Protein AF-0000000086186727 (afdb_homodimer)

Solvent-accessible surface area (backbone atoms only — not comparable to full-atom values): 11242 Å² total; per-residue (Å²): 135,87,42,56,37,42,44,45,9,46,49,52,43,50,52,38,53,74,70,70,49,51,66,61,60,42,16,58,64,39,72,44,50,52,66,58,51,50,34,31,37,67,31,75,38,82,73,50,42,67,53,48,48,34,47,26,56,47,69,70,44,58,62,27,57,52,34,40,53,31,17,51,53,43,42,53,53,50,60,70,67,45,77,70,75,66,76,66,72,72,76,73,72,71,79,78,75,78,82,126,135,87,43,55,38,43,46,44,8,47,49,53,43,50,52,38,52,75,71,70,49,51,65,61,61,43,16,59,64,40,74,45,50,54,65,57,51,50,33,33,35,66,30,76,38,82,72,51,42,67,52,48,48,34,48,26,55,46,68,69,44,58,63,26,57,54,35,39,53,32,16,51,53,44,42,53,52,50,59,70,68,46,78,71,77,66,75,67,72,70,76,74,74,71,77,78,74,77,81,126

Radius of gyration: 24.07 Å; Cα contacts (8 Å, |Δi|>4): 214; chains: 2; bounding box: 31×95×77 Å

Nearest PDB structures (foldseek):
  5woq-assembly2_C  TM=9.999E-01  e=3.913E-08  Mycolicibacterium smegmatis MC2 155
  3f52-assembly1_A  TM=9.658E-01  e=1.918E-06  Corynebacterium glutamicum
  4i6u-assembly1_A  TM=9.347E-01  e=9.400E-05  Enterobacter sp. RFL1396
  3g5g-assembly5_J  TM=9.223E-01  e=1.046E-04  Enterobacter sp. RFL1396
  3fya-assembly1_A  TM=9.163E-01  e=9.400E-05  Enterobacter sp. RFL1396

pLDDT: mean 90.95, std 15.13, range [42.59, 98.94]

Secondary structure (DSSP, 8-state):
---HHHHHHHHHHHHHHHTT--HHHHHHHHT--HHHHHHHHTT-SPPPHHHHHHHHHHHT--HHHHHHHHHHHHHHHHHHHS------------------/---HHHHHHHHHHHHHHHTT--HHHHHHHHT--HHHHHHHHTT-SPPPHHHHHHHHHHHT--HHHHHHHHHHHHHHHHHHHS-----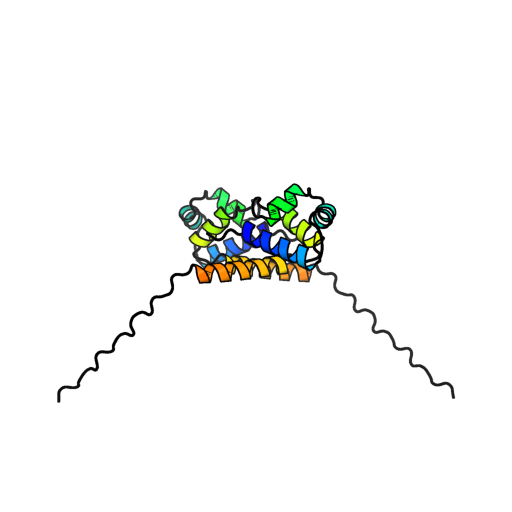-------------

Structure (mmCIF, N/CA/C/O backbone):
data_AF-0000000086186727-model_v1
#
loop_
_entity.id
_entity.type
_entity.pdbx_description
1 polymer 'Helix-turn-helix transcriptional regulator'
#
loop_
_atom_site.group_PDB
_atom_site.id
_atom_site.type_symbol
_atom_site.label_atom_id
_atom_site.label_alt_id
_atom_site.label_comp_id
_atom_site.label_asym_id
_atom_site.label_entity_id
_atom_site.label_seq_id
_atom_site.pdbx_PDB_ins_code
_atom_site.Cartn_x
_atom_site.Cartn_y
_atom_site.Cartn_z
_atom_site.occupancy
_atom_site.B_iso_or_equiv
_atom_site.auth_seq_id
_atom_site.auth_comp_id
_atom_site.auth_asym_id
_atom_site.auth_atom_id
_atom_site.pdbx_PDB_model_num
ATOM 1 N N . MET A 1 1 ? -12.5 -10.031 -5.52 1 85.44 1 MET A N 1
ATOM 2 C CA . MET A 1 1 ? -11.07 -9.727 -5.5 1 85.44 1 MET A CA 1
ATOM 3 C C . MET A 1 1 ? -10.781 -8.516 -4.629 1 85.44 1 MET A C 1
ATOM 5 O O . MET A 1 1 ? -11.547 -7.547 -4.633 1 85.44 1 MET A O 1
ATOM 9 N N . ILE A 1 2 ? -9.828 -8.617 -3.748 1 92.56 2 ILE A N 1
ATOM 10 C CA . ILE A 1 2 ? -9.461 -7.535 -2.84 1 92.56 2 ILE A CA 1
ATOM 11 C C . ILE A 1 2 ? -8.469 -6.602 -3.523 1 92.56 2 ILE A C 1
ATOM 13 O O . ILE A 1 2 ? -7.391 -7.031 -3.945 1 92.56 2 ILE A O 1
ATOM 17 N N . LEU A 1 3 ? -8.883 -5.363 -3.707 1 97.56 3 LEU A N 1
ATOM 18 C CA . LEU A 1 3 ? -8.016 -4.391 -4.355 1 97.56 3 LEU A CA 1
ATOM 19 C C . LEU A 1 3 ? -7.418 -3.428 -3.334 1 97.56 3 LEU A C 1
ATOM 21 O O . LEU A 1 3 ? -8.141 -2.869 -2.506 1 97.56 3 LEU A O 1
ATOM 25 N N . PHE A 1 4 ? -6.172 -3.184 -3.439 1 98.81 4 PHE A N 1
ATOM 26 C CA . PHE A 1 4 ? -5.469 -2.322 -2.496 1 98.81 4 PHE A CA 1
ATOM 27 C C . PHE A 1 4 ? -6.105 -0.939 -2.447 1 98.81 4 PHE A C 1
ATOM 29 O O . PHE A 1 4 ? -6.344 -0.398 -1.364 1 98.81 4 PHE A O 1
ATOM 36 N N . ARG A 1 5 ? -6.441 -0.356 -3.625 1 98.81 5 ARG A N 1
ATOM 37 C CA . ARG A 1 5 ? -6.926 1.021 -3.654 1 98.81 5 ARG A CA 1
ATOM 38 C C . ARG A 1 5 ? -8.25 1.153 -2.912 1 98.81 5 ARG A C 1
ATOM 40 O O . ARG A 1 5 ? -8.516 2.184 -2.289 1 98.81 5 ARG A O 1
ATOM 47 N N . GLN A 1 6 ? -9.047 0.131 -2.922 1 98.81 6 GLN A N 1
ATOM 48 C CA . GLN A 1 6 ? -10.336 0.179 -2.234 1 98.81 6 GLN A CA 1
ATOM 49 C C . GLN A 1 6 ? -10.148 0.154 -0.72 1 98.81 6 GLN A C 1
ATOM 51 O O . GLN A 1 6 ? -10.758 0.952 -0.002 1 98.81 6 GLN A O 1
ATOM 56 N N . GLU A 1 7 ? -9.289 -0.727 -0.248 1 98.88 7 GLU A N 1
ATOM 57 C CA . GLU A 1 7 ? -9.016 -0.811 1.185 1 98.88 7 GLU A CA 1
ATOM 58 C C . GLU A 1 7 ? -8.297 0.438 1.683 1 98.88 7 GLU A C 1
ATOM 60 O O . GLU A 1 7 ? -8.586 0.934 2.773 1 98.88 7 GLU A O 1
ATOM 65 N N . LEU A 1 8 ? -7.367 0.896 0.894 1 98.94 8 LEU A N 1
ATOM 66 C CA . LEU A 1 8 ? -6.68 2.137 1.229 1 98.94 8 LEU A CA 1
ATOM 67 C C . LEU A 1 8 ? -7.664 3.293 1.347 1 98.94 8 LEU A C 1
ATOM 69 O O . LEU A 1 8 ? -7.617 4.059 2.311 1 98.94 8 LEU A O 1
ATOM 73 N N . GLY A 1 9 ? -8.508 3.439 0.324 1 98.94 9 GLY A N 1
ATOM 74 C CA . GLY A 1 9 ? -9.508 4.492 0.354 1 98.94 9 GLY A CA 1
ATOM 75 C C . GLY A 1 9 ? -10.391 4.449 1.59 1 98.94 9 GLY A C 1
ATOM 76 O O . GLY A 1 9 ? -10.656 5.48 2.207 1 98.94 9 GLY A O 1
ATOM 77 N N . ASP A 1 10 ? -10.789 3.275 1.982 1 98.88 10 ASP A N 1
ATOM 78 C CA . ASP A 1 10 ? -11.633 3.092 3.162 1 98.88 10 ASP A CA 1
ATOM 79 C C . ASP A 1 10 ? -10.906 3.543 4.43 1 98.88 10 ASP A C 1
ATOM 81 O O . ASP A 1 10 ? -11.5 4.184 5.297 1 98.88 10 ASP A O 1
ATOM 85 N N . VAL A 1 11 ? -9.656 3.209 4.488 1 98.94 11 VAL A N 1
ATOM 86 C CA . VAL A 1 11 ? -8.867 3.568 5.664 1 98.94 11 VAL A CA 1
ATOM 87 C C . VAL A 1 11 ? -8.711 5.086 5.734 1 98.94 11 VAL A C 1
ATOM 89 O O . VAL A 1 11 ? -8.867 5.684 6.801 1 98.94 11 VAL A O 1
ATOM 92 N N . LEU A 1 12 ? -8.383 5.695 4.605 1 98.94 12 LEU A N 1
ATOM 93 C CA . LEU A 1 12 ? -8.211 7.145 4.582 1 98.94 12 LEU A CA 1
ATOM 94 C C . LEU A 1 12 ? -9.508 7.855 4.945 1 98.94 12 LEU A C 1
ATOM 96 O O . LEU A 1 12 ? -9.5 8.812 5.719 1 98.94 12 LEU A O 1
ATOM 100 N N . ARG A 1 13 ? -10.562 7.352 4.426 1 98.88 13 ARG A N 1
ATOM 101 C CA . ARG A 1 13 ? -11.859 7.926 4.75 1 98.88 13 ARG A CA 1
ATOM 102 C C . ARG A 1 13 ? -12.172 7.781 6.238 1 98.88 13 ARG A C 1
ATOM 104 O O . ARG A 1 13 ? -12.617 8.734 6.879 1 98.88 13 ARG A O 1
ATOM 111 N N . ALA A 1 14 ? -11.977 6.621 6.742 1 98.94 14 ALA A N 1
ATOM 112 C CA . ALA A 1 14 ? -12.234 6.375 8.156 1 98.94 14 ALA A CA 1
ATOM 113 C C . ALA A 1 14 ? -11.414 7.312 9.039 1 98.94 14 ALA A C 1
ATOM 115 O O . ALA A 1 14 ? -11.922 7.832 10.039 1 98.94 14 ALA A O 1
ATOM 116 N N . GLU A 1 15 ? -10.172 7.492 8.688 1 98.81 15 GLU A N 1
ATOM 117 C CA . GLU A 1 15 ? -9.312 8.398 9.438 1 98.81 15 GLU A CA 1
ATOM 118 C C . GLU A 1 15 ? -9.828 9.836 9.375 1 98.81 15 GLU A C 1
ATOM 120 O O . GLU A 1 15 ? -9.891 10.523 10.391 1 98.81 15 GLU A O 1
ATOM 125 N N . ARG A 1 16 ? -10.141 10.203 8.156 1 98.94 16 ARG A N 1
ATOM 126 C CA . ARG A 1 16 ? -10.672 11.547 7.969 1 98.94 16 ARG A CA 1
ATOM 127 C C . ARG A 1 16 ? -11.93 11.758 8.812 1 98.94 16 ARG A C 1
ATOM 129 O O . ARG A 1 16 ? -12.055 12.773 9.5 1 98.94 16 ARG A O 1
ATOM 136 N N . VAL A 1 17 ? -12.828 10.844 8.812 1 98.88 17 VAL A N 1
ATOM 137 C CA . VAL A 1 17 ? -14.102 10.922 9.516 1 98.88 17 VAL A CA 1
ATOM 138 C C . VAL A 1 17 ? -13.867 10.891 11.023 1 98.88 17 VAL A C 1
ATOM 140 O O . VAL A 1 17 ? -14.484 11.648 11.773 1 98.88 17 VAL A O 1
ATOM 143 N N . GLN A 1 18 ? -12.992 10.078 11.469 1 98.69 18 GLN A N 1
ATOM 144 C CA . GLN A 1 18 ? -12.672 9.977 12.891 1 98.69 18 GLN A CA 1
ATOM 145 C C . GLN A 1 18 ? -12.141 11.305 13.422 1 98.69 18 GLN A C 1
ATOM 147 O O . GLN A 1 18 ? -12.406 11.672 14.57 1 98.69 18 GLN A O 1
ATOM 152 N N . GLN A 1 19 ? -11.445 11.992 12.578 1 98.44 19 GLN A N 1
ATOM 153 C CA . GLN A 1 19 ? -10.875 13.281 12.961 1 98.44 19 GLN A CA 1
ATOM 154 C C . GLN A 1 19 ? -11.922 14.383 12.875 1 98.44 19 GLN A C 1
ATOM 156 O O . GLN A 1 19 ? -11.648 15.531 13.227 1 98.44 19 GLN A O 1
ATOM 161 N N . GLY A 1 20 ? -13.055 14.078 12.297 1 98.75 20 GLY A N 1
ATOM 162 C CA . GLY A 1 20 ? -14.109 15.062 12.125 1 98.75 20 GLY A CA 1
ATOM 163 C C . GLY A 1 20 ? -13.82 16.047 11.008 1 98.75 20 GLY A C 1
ATOM 164 O O . GLY A 1 20 ? -14.328 17.172 11.023 1 98.75 20 GLY A O 1
ATOM 165 N N . ARG A 1 21 ? -13.086 15.688 10.039 1 98.69 21 ARG A N 1
ATOM 166 C CA . ARG A 1 21 ? -12.703 16.594 8.961 1 98.69 21 ARG A CA 1
ATOM 167 C C . ARG A 1 21 ? -13.531 16.328 7.707 1 98.69 21 ARG A C 1
ATOM 169 O O . ARG A 1 21 ? -13.906 15.18 7.434 1 98.69 21 ARG A O 1
ATOM 176 N N . THR A 1 22 ? -13.703 17.344 7 1 98.69 22 THR A N 1
ATOM 177 C CA . THR A 1 22 ? -14.406 17.219 5.727 1 98.69 22 THR A CA 1
ATOM 178 C C . THR A 1 22 ? -13.43 16.922 4.594 1 98.69 22 THR A C 1
ATOM 180 O O . THR A 1 22 ? -12.219 17.094 4.746 1 98.69 22 THR A O 1
ATOM 183 N N . LEU A 1 23 ? -14.008 16.438 3.443 1 98.81 23 LEU A N 1
ATOM 184 C CA . LEU A 1 23 ? -13.203 16.266 2.238 1 98.81 23 LEU A CA 1
ATOM 185 C C . LEU A 1 23 ? -12.5 17.562 1.859 1 98.81 23 LEU A C 1
ATOM 187 O O . LEU A 1 23 ? -11.328 17.562 1.483 1 98.81 23 LEU A O 1
ATOM 191 N N . ARG A 1 24 ? -13.172 18.672 2.051 1 98.62 24 ARG A N 1
ATOM 192 C CA . ARG A 1 24 ? -12.664 19.984 1.675 1 98.62 24 ARG A CA 1
ATOM 193 C C . ARG A 1 24 ? -11.438 20.359 2.508 1 98.62 24 ARG A C 1
ATOM 195 O O . ARG A 1 24 ? -10.445 20.844 1.974 1 98.62 24 ARG A O 1
ATOM 202 N N . GLU A 1 25 ? -11.508 20.156 3.793 1 98.69 25 GLU A N 1
ATOM 203 C CA . GLU A 1 25 ? -10.406 20.484 4.691 1 98.69 25 GLU A CA 1
ATOM 204 C C . GLU A 1 25 ? -9.156 19.672 4.363 1 98.69 25 GLU A C 1
ATOM 206 O O . GLU A 1 25 ? -8.062 20.219 4.25 1 98.69 25 GLU A O 1
ATOM 211 N N . VAL A 1 26 ? -9.297 18.406 4.168 1 98.81 26 VAL A N 1
ATOM 212 C CA . VAL A 1 26 ? -8.156 17.531 3.918 1 98.81 26 VAL A CA 1
ATOM 213 C C . VAL A 1 26 ? -7.594 17.797 2.525 1 98.81 26 VAL A C 1
ATOM 215 O O . VAL A 1 26 ? -6.375 17.844 2.34 1 98.81 26 VAL A O 1
ATOM 218 N N . ALA A 1 27 ? -8.492 17.953 1.571 1 98.81 27 ALA A N 1
ATOM 219 C CA . ALA A 1 27 ? -8.062 18.219 0.203 1 98.81 27 ALA A CA 1
ATOM 220 C C . ALA A 1 27 ? -7.246 19.5 0.13 1 98.81 27 ALA A C 1
ATOM 222 O O . ALA A 1 27 ? -6.211 19.562 -0.542 1 98.81 27 ALA A O 1
ATOM 223 N N . ALA A 1 28 ? -7.684 20.531 0.829 1 98.62 28 ALA A N 1
ATOM 224 C CA . ALA A 1 28 ? -6.973 21.812 0.856 1 98.62 28 ALA A CA 1
ATOM 225 C C . ALA A 1 28 ? -5.578 21.641 1.456 1 98.62 28 ALA A C 1
ATOM 227 O O . ALA A 1 28 ? -4.598 22.156 0.905 1 98.62 28 ALA A O 1
ATOM 228 N N . GLU A 1 29 ? -5.496 20.922 2.488 1 98.31 29 GLU A N 1
ATOM 229 C CA . GLU A 1 29 ? -4.219 20.719 3.164 1 98.31 29 GLU A CA 1
ATOM 230 C C . GLU A 1 29 ? -3.273 19.875 2.314 1 98.31 29 GLU A C 1
ATOM 232 O O . GLU A 1 29 ? -2.061 20.109 2.32 1 98.31 29 GLU A O 1
ATOM 237 N N . ALA A 1 30 ? -3.83 18.969 1.61 1 98.38 30 ALA A N 1
ATOM 238 C CA . ALA A 1 30 ? -3.035 18.062 0.779 1 98.38 30 ALA A CA 1
ATOM 239 C C . ALA A 1 30 ? -2.758 18.688 -0.588 1 98.38 30 ALA A C 1
ATOM 241 O O . ALA A 1 30 ? -2.053 18.094 -1.412 1 98.38 30 ALA A O 1
ATOM 242 N N . LYS A 1 31 ? -3.373 19.797 -0.899 1 98.25 31 LYS A N 1
ATOM 243 C CA . LYS A 1 31 ? -3.24 20.484 -2.18 1 98.25 31 LYS A CA 1
ATOM 244 C C . LYS A 1 31 ? -3.764 19.625 -3.324 1 98.25 31 LYS A C 1
ATOM 246 O O . LYS A 1 31 ? -3.096 19.469 -4.348 1 98.25 31 LYS A O 1
ATOM 251 N N . LEU A 1 32 ? -4.941 19.078 -3.049 1 98.19 32 LEU A N 1
ATOM 252 C CA . LEU A 1 32 ? -5.668 18.281 -4.027 1 98.19 32 LEU A CA 1
ATOM 253 C C . LEU A 1 32 ? -7.055 18.859 -4.281 1 98.19 32 LEU A C 1
ATOM 255 O O . LEU A 1 32 ? -7.566 19.641 -3.471 1 98.19 32 LEU A O 1
ATOM 259 N N . SER A 1 33 ? -7.543 18.453 -5.402 1 98.31 33 SER A N 1
ATOM 260 C CA . SER A 1 33 ? -8.953 18.781 -5.602 1 98.31 33 SER A CA 1
ATOM 261 C C . SER A 1 33 ? -9.852 17.891 -4.758 1 98.31 33 SER A C 1
ATOM 263 O O . SER A 1 33 ? -9.484 16.766 -4.426 1 98.31 33 SER A O 1
ATOM 265 N N . LEU A 1 34 ? -11.055 18.438 -4.473 1 98.38 34 LEU A N 1
ATOM 266 C CA . LEU A 1 34 ? -12.062 17.656 -3.76 1 98.38 34 LEU A CA 1
ATOM 267 C C . LEU A 1 34 ? -12.375 16.359 -4.508 1 98.38 34 LEU A C 1
ATOM 269 O O . LEU A 1 34 ? -12.469 15.289 -3.9 1 98.38 34 LEU A O 1
ATOM 273 N N . GLY A 1 35 ? -12.547 16.531 -5.746 1 98.56 35 GLY A N 1
ATOM 274 C CA . GLY A 1 35 ? -12.867 15.383 -6.574 1 98.56 35 GLY A CA 1
ATOM 275 C C . GLY A 1 35 ? -11.805 14.297 -6.543 1 98.56 35 GLY A C 1
ATOM 276 O O . GLY A 1 35 ? -12.125 13.109 -6.473 1 98.56 35 GLY A O 1
ATOM 277 N N . TYR A 1 36 ? -10.586 14.711 -6.668 1 98.31 36 TYR A N 1
ATOM 278 C CA . TYR A 1 36 ? -9.5 13.742 -6.672 1 98.31 36 TYR A CA 1
ATOM 279 C C . TYR A 1 36 ? -9.438 12.984 -5.348 1 98.31 36 TYR A C 1
ATOM 281 O O . TYR A 1 36 ? -9.312 11.758 -5.332 1 98.31 36 TYR A O 1
ATOM 289 N N . LEU A 1 37 ? -9.484 13.68 -4.195 1 98.81 37 LEU A N 1
ATOM 290 C CA . LEU A 1 37 ? -9.477 13.023 -2.895 1 98.81 37 LEU A CA 1
ATOM 291 C C . LEU A 1 37 ? -10.68 12.094 -2.756 1 98.81 37 LEU A C 1
ATOM 293 O O . LEU A 1 37 ? -10.555 10.992 -2.215 1 98.81 37 LEU A O 1
ATOM 297 N N . SER A 1 38 ? -11.789 12.531 -3.213 1 98.88 38 SER A N 1
ATOM 298 C CA . SER A 1 38 ? -13 11.711 -3.18 1 98.88 38 SER A CA 1
ATOM 299 C C . SER A 1 38 ? -12.805 10.406 -3.951 1 98.88 38 SER A C 1
ATOM 301 O O . SER A 1 38 ? -13.211 9.344 -3.484 1 98.88 38 SER A O 1
ATOM 303 N N . GLU A 1 39 ? -12.258 10.516 -5.16 1 98.88 39 GLU A N 1
ATOM 304 C CA . GLU A 1 39 ? -12 9.336 -5.973 1 98.88 39 GLU A CA 1
ATOM 305 C C . GLU A 1 39 ? -11.008 8.398 -5.289 1 98.88 39 GLU A C 1
ATOM 307 O O . GLU A 1 39 ? -11.125 7.176 -5.391 1 98.88 39 GLU A O 1
ATOM 312 N N . ILE A 1 40 ? -10.07 8.922 -4.594 1 98.88 40 ILE A N 1
ATOM 313 C CA . ILE A 1 40 ? -9.109 8.125 -3.84 1 98.88 40 ILE A CA 1
ATOM 314 C C . ILE A 1 40 ? -9.82 7.398 -2.701 1 98.88 40 ILE A C 1
ATOM 316 O O . ILE A 1 40 ? -9.656 6.188 -2.529 1 98.88 40 ILE A O 1
ATOM 320 N N . GLU A 1 41 ? -10.703 8.086 -1.973 1 98.88 41 GLU A N 1
ATOM 321 C CA . GLU A 1 41 ? -11.375 7.496 -0.821 1 98.88 41 GLU A CA 1
ATOM 322 C C . GLU A 1 41 ? -12.359 6.41 -1.253 1 98.88 41 GLU A C 1
ATOM 324 O O . GLU A 1 41 ? -12.633 5.477 -0.493 1 98.88 41 GLU A O 1
ATOM 329 N N . ARG A 1 42 ? -12.805 6.531 -2.441 1 98.56 42 ARG A N 1
ATOM 330 C CA . ARG A 1 42 ? -13.766 5.551 -2.953 1 98.56 42 ARG A CA 1
ATOM 331 C C . ARG A 1 42 ? -13.047 4.414 -3.674 1 98.56 42 ARG A C 1
ATOM 333 O O . ARG A 1 42 ? -13.688 3.479 -4.156 1 98.56 42 ARG A O 1
ATOM 340 N N . GLY A 1 43 ? -11.797 4.496 -3.828 1 98.75 43 GLY A N 1
ATOM 341 C CA . GLY A 1 43 ? -11.039 3.453 -4.492 1 98.75 43 GLY A CA 1
ATOM 342 C C . GLY A 1 43 ? -11.188 3.469 -6 1 98.75 43 GLY A C 1
ATOM 343 O O . GLY A 1 43 ? -11.008 2.441 -6.66 1 98.75 43 GLY A O 1
ATOM 344 N N . GLU A 1 44 ? -11.508 4.559 -6.555 1 98.5 44 GLU A N 1
ATOM 345 C CA . 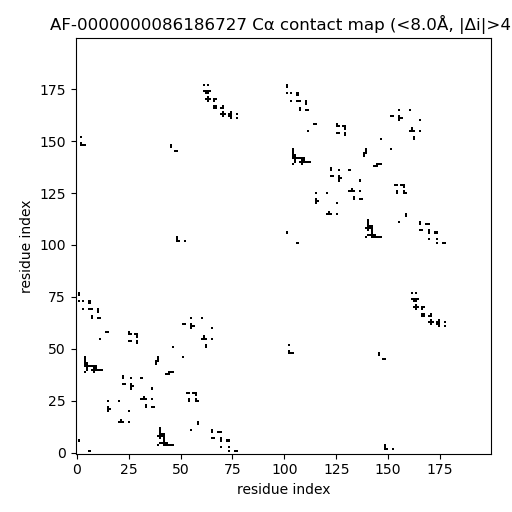GLU A 1 44 ? -11.758 4.688 -7.988 1 98.5 44 GLU A CA 1
ATOM 346 C C . GLU A 1 44 ? -10.492 5.121 -8.727 1 98.5 44 GLU A C 1
ATOM 348 O O . GLU A 1 44 ? -10.414 4.996 -9.953 1 98.5 44 GLU A O 1
ATOM 353 N N . LYS A 1 45 ? -9.492 5.641 -8.031 1 98.19 45 LYS A N 1
ATOM 354 C CA . LYS A 1 45 ? -8.203 6.035 -8.586 1 98.19 45 LYS A CA 1
ATOM 355 C C . LYS A 1 45 ? -7.051 5.457 -7.773 1 98.19 45 LYS A C 1
ATOM 357 O O . LYS A 1 45 ? -7.18 5.262 -6.562 1 98.19 45 LYS A O 1
ATOM 362 N N . GLU A 1 46 ? -6.023 5.195 -8.531 1 98.69 46 GLU A N 1
ATOM 363 C CA . GLU A 1 46 ? -4.785 4.832 -7.848 1 98.69 46 GLU A CA 1
ATOM 364 C C . GLU A 1 46 ? -4.082 6.066 -7.289 1 98.69 46 GLU A C 1
ATOM 366 O O . GLU A 1 46 ? -4.023 7.105 -7.949 1 98.69 46 GLU A O 1
ATOM 371 N N . ALA A 1 47 ? -3.623 5.918 -6.07 1 98.38 47 ALA A N 1
ATOM 372 C CA . ALA A 1 47 ? -2.816 6.992 -5.496 1 98.38 47 ALA A CA 1
ATOM 373 C C . ALA A 1 47 ? -1.338 6.801 -5.82 1 98.38 47 ALA A C 1
ATOM 375 O O . ALA A 1 47 ? -0.792 5.711 -5.645 1 98.38 47 ALA A O 1
ATOM 376 N N . SER A 1 48 ? -0.729 7.875 -6.352 1 98.25 48 SER A N 1
ATOM 377 C CA . SER A 1 48 ? 0.728 7.82 -6.422 1 98.25 48 SER A CA 1
ATOM 378 C C . SER A 1 48 ? 1.349 7.801 -5.031 1 98.25 48 SER A C 1
ATOM 380 O O . SER A 1 48 ? 0.712 8.203 -4.055 1 98.25 48 SER A O 1
ATOM 382 N N . SER A 1 49 ? 2.561 7.375 -4.961 1 98.81 49 SER A N 1
ATOM 383 C CA . SER A 1 49 ? 3.271 7.355 -3.688 1 98.81 49 SER A CA 1
ATOM 384 C C . SER A 1 49 ? 3.373 8.75 -3.09 1 98.81 49 SER A C 1
ATOM 386 O O . SER A 1 49 ? 3.232 8.93 -1.877 1 98.81 49 SER A O 1
ATOM 388 N N . GLU A 1 50 ? 3.58 9.734 -3.928 1 98.38 50 GLU A N 1
ATOM 389 C CA . GLU A 1 50 ? 3.662 11.109 -3.453 1 98.38 50 GLU A CA 1
ATOM 390 C C . GLU A 1 50 ? 2.314 11.594 -2.926 1 98.38 50 GLU A C 1
ATOM 392 O O . GLU A 1 50 ? 2.248 12.266 -1.892 1 98.38 50 GLU A O 1
ATOM 397 N N . LEU A 1 51 ? 1.298 11.273 -3.627 1 98.19 51 LEU A N 1
ATOM 398 C CA . LEU A 1 51 ? -0.044 11.664 -3.211 1 98.19 51 LEU A CA 1
ATOM 399 C C . LEU A 1 51 ? -0.424 10.992 -1.895 1 98.19 51 LEU A C 1
ATOM 401 O O . LEU A 1 51 ? -0.982 11.641 -1.003 1 98.19 51 LEU A O 1
ATOM 405 N N . LEU A 1 52 ? -0.133 9.742 -1.834 1 98.62 52 LEU A N 1
ATOM 406 C CA . LEU A 1 52 ? -0.415 9 -0.606 1 98.62 52 LEU A CA 1
ATOM 407 C C . LEU A 1 52 ? 0.288 9.641 0.586 1 98.62 52 LEU A C 1
ATOM 409 O O . LEU A 1 52 ? -0.318 9.828 1.645 1 98.62 52 LEU A O 1
ATOM 413 N N . SER A 1 53 ? 1.475 9.969 0.402 1 98.38 53 SER A N 1
ATOM 414 C CA . SER A 1 53 ? 2.234 10.648 1.448 1 98.38 53 SER A CA 1
ATOM 415 C C . SER A 1 53 ? 1.598 11.984 1.816 1 98.38 53 SER A C 1
ATOM 417 O O . SER A 1 53 ? 1.499 12.328 2.998 1 98.38 53 SER A O 1
ATOM 419 N N . ALA A 1 54 ? 1.19 12.695 0.835 1 98.31 54 ALA A N 1
ATOM 420 C CA . ALA A 1 54 ? 0.583 14.008 1.058 1 98.31 54 ALA A CA 1
ATOM 421 C C . ALA A 1 54 ? -0.71 13.883 1.857 1 98.31 54 ALA A C 1
ATOM 423 O O . ALA A 1 54 ? -0.961 14.672 2.77 1 98.31 54 ALA A O 1
ATOM 424 N N . VAL A 1 55 ? -1.488 12.914 1.505 1 98.81 55 VAL A N 1
ATOM 425 C CA . VAL A 1 55 ? -2.768 12.734 2.182 1 98.81 55 VAL A CA 1
ATOM 426 C C . VAL A 1 55 ? -2.531 12.312 3.629 1 98.81 55 VAL A C 1
ATOM 428 O O . VAL A 1 55 ? -3.195 12.805 4.543 1 98.81 55 VAL A O 1
ATOM 431 N N . CYS A 1 56 ? -1.646 11.43 3.84 1 98.69 56 CYS A N 1
ATOM 432 C CA . CYS A 1 56 ? -1.321 11.008 5.199 1 98.69 56 CYS A CA 1
ATOM 433 C C . CYS A 1 56 ? -0.833 12.188 6.031 1 98.69 56 CYS A C 1
ATOM 435 O O . CYS A 1 56 ? -1.212 12.328 7.195 1 98.69 56 CYS A O 1
ATOM 437 N N . ARG A 1 57 ? 0.012 13 5.445 1 98.06 57 ARG A N 1
ATOM 438 C CA . ARG A 1 57 ? 0.491 14.188 6.145 1 98.06 57 ARG A CA 1
ATOM 439 C C . ARG A 1 57 ? -0.663 15.125 6.484 1 98.06 57 ARG A C 1
ATOM 441 O O . ARG A 1 57 ? -0.743 15.648 7.598 1 98.06 57 ARG A O 1
ATOM 448 N N . ALA A 1 58 ? -1.491 15.328 5.508 1 98.69 58 ALA A N 1
ATOM 449 C CA . ALA A 1 58 ? -2.643 16.203 5.73 1 98.69 58 ALA A CA 1
ATOM 450 C C . ALA A 1 58 ? -3.506 15.68 6.875 1 98.69 58 ALA A C 1
ATOM 452 O O . ALA A 1 58 ? -4.059 16.469 7.648 1 98.69 58 ALA A O 1
ATOM 453 N N . LEU A 1 59 ? -3.605 14.375 6.98 1 98.75 59 LEU A N 1
ATOM 454 C CA . LEU A 1 59 ? -4.418 13.75 8.016 1 98.75 59 LEU A CA 1
ATOM 455 C C . LEU A 1 59 ? -3.625 13.609 9.312 1 98.75 59 LEU A C 1
ATOM 457 O O . LEU A 1 59 ? -4.164 13.164 10.328 1 98.75 59 LEU A O 1
ATOM 461 N N . ASP A 1 60 ? -2.375 13.898 9.273 1 98.19 60 ASP A N 1
ATOM 462 C CA . ASP A 1 60 ? -1.477 13.797 10.414 1 98.19 60 ASP A CA 1
ATOM 463 C C . ASP A 1 60 ? -1.423 12.367 10.945 1 98.19 60 ASP A C 1
ATOM 465 O O . ASP A 1 60 ? -1.572 12.133 12.148 1 98.19 60 ASP A O 1
ATOM 469 N N . VAL A 1 61 ? -1.309 11.445 10.055 1 98.38 61 VAL A N 1
ATOM 470 C CA . VAL A 1 61 ? -1.131 10.039 10.398 1 98.38 61 VAL A CA 1
ATOM 471 C C . VAL A 1 61 ? 0.105 9.484 9.688 1 98.38 61 VAL A C 1
ATOM 473 O O . VAL A 1 61 ? 0.37 9.828 8.531 1 98.38 61 VAL A O 1
ATOM 476 N N . PRO A 1 62 ? 0.854 8.641 10.422 1 98.31 62 PRO A N 1
ATOM 477 C CA . PRO A 1 62 ? 1.996 8.023 9.742 1 98.31 62 PRO A CA 1
ATOM 478 C C . PRO A 1 62 ? 1.575 7.109 8.594 1 98.31 62 PRO A C 1
ATOM 480 O O . PRO A 1 62 ? 0.575 6.395 8.711 1 98.31 62 PRO A O 1
ATOM 483 N N . LEU A 1 63 ? 2.301 7.137 7.555 1 98.69 63 LEU A N 1
ATOM 484 C CA . LEU A 1 63 ? 2.066 6.227 6.438 1 98.69 63 LEU A CA 1
ATOM 485 C C . LEU A 1 63 ? 2.1 4.777 6.902 1 98.69 63 LEU A C 1
ATOM 487 O O . LEU A 1 63 ? 1.297 3.957 6.453 1 98.69 63 LEU A O 1
ATOM 491 N N . SER A 1 64 ? 3.008 4.461 7.781 1 98.88 64 SER A N 1
ATOM 492 C CA . SER A 1 64 ? 3.139 3.1 8.289 1 98.88 64 SER A CA 1
ATOM 493 C C . SER A 1 64 ? 1.856 2.635 8.969 1 98.88 64 SER A C 1
ATOM 495 O O . SER A 1 64 ? 1.423 1.497 8.781 1 98.88 64 SER A O 1
ATOM 497 N N . MET A 1 65 ? 1.296 3.537 9.742 1 98.75 65 MET A N 1
ATOM 498 C CA . MET A 1 65 ? 0.049 3.207 10.43 1 98.75 65 MET A CA 1
ATOM 499 C C . MET A 1 65 ? -1.072 2.959 9.422 1 98.75 65 MET A C 1
ATOM 501 O O . MET A 1 65 ? -1.849 2.016 9.578 1 98.75 65 MET A O 1
ATOM 505 N N . THR A 1 66 ? -1.169 3.842 8.445 1 98.88 66 THR A N 1
ATOM 506 C CA . THR A 1 66 ? -2.168 3.674 7.395 1 98.88 66 THR A CA 1
ATOM 507 C C . THR A 1 66 ? -1.999 2.326 6.699 1 98.88 66 THR A C 1
ATOM 509 O O . THR A 1 66 ? -2.969 1.583 6.531 1 98.88 66 THR A O 1
ATOM 512 N N . LEU A 1 67 ? -0.794 1.946 6.34 1 98.88 67 LEU A N 1
ATOM 513 C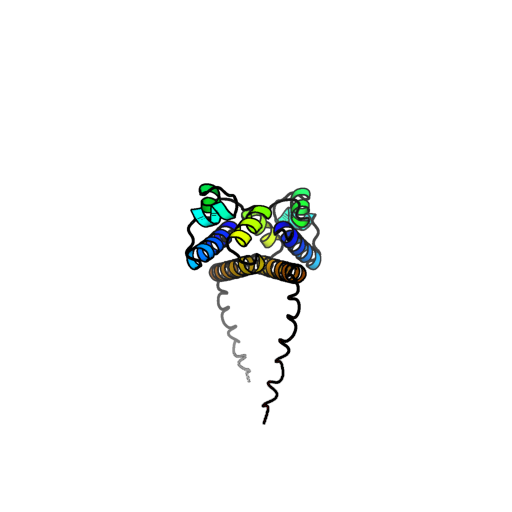 CA . LEU A 1 67 ? -0.522 0.687 5.656 1 98.88 67 LEU A CA 1
ATOM 514 C C . LEU A 1 67 ? -0.832 -0.501 6.562 1 98.88 67 LEU A C 1
ATOM 516 O O . LEU A 1 67 ? -1.278 -1.548 6.086 1 98.88 67 LEU A O 1
ATOM 520 N N . SER A 1 68 ? -0.549 -0.32 7.844 1 98.94 68 SER A N 1
ATOM 521 C CA . SER A 1 68 ? -0.864 -1.38 8.797 1 98.94 68 SER A CA 1
ATOM 522 C C . SER A 1 68 ? -2.365 -1.642 8.852 1 98.94 68 SER A C 1
ATOM 524 O O . SER A 1 68 ? -2.801 -2.795 8.859 1 98.94 68 SER A O 1
ATOM 526 N N . LEU A 1 69 ? -3.109 -0.615 8.906 1 98.88 69 LEU A N 1
ATOM 527 C CA . LEU A 1 69 ? -4.562 -0.743 8.945 1 98.88 69 LEU A CA 1
ATOM 528 C C . LEU A 1 69 ? -5.086 -1.376 7.66 1 98.88 69 LEU A C 1
ATOM 530 O O . LEU A 1 69 ? -5.984 -2.219 7.699 1 98.88 69 LEU A O 1
ATOM 534 N N . VAL A 1 70 ? -4.531 -0.98 6.562 1 98.94 70 VAL A N 1
ATOM 535 C CA . VAL A 1 70 ? -4.93 -1.566 5.285 1 98.94 70 VAL A CA 1
ATOM 536 C C . VAL A 1 70 ? -4.598 -3.057 5.277 1 98.94 70 VAL A C 1
ATOM 538 O O . VAL A 1 70 ? -5.41 -3.879 4.848 1 98.94 70 VAL A O 1
ATOM 541 N N . SER A 1 71 ? -3.383 -3.361 5.707 1 98.88 71 SER A N 1
ATOM 542 C CA . SER A 1 71 ? -2.965 -4.758 5.77 1 98.88 71 SER A CA 1
ATOM 543 C C . SER A 1 71 ? -3.941 -5.594 6.594 1 98.88 71 SER A C 1
ATOM 545 O O . SER A 1 71 ? -4.297 -6.707 6.203 1 98.88 71 SER A O 1
ATOM 547 N N . GLU A 1 72 ? -4.352 -5.055 7.684 1 98.75 72 GLU A N 1
ATOM 548 C CA . GLU A 1 72 ? -5.289 -5.754 8.555 1 98.75 72 GLU A CA 1
ATOM 549 C C . GLU A 1 72 ? -6.621 -5.992 7.855 1 98.75 72 GLU A C 1
ATOM 551 O O . GLU A 1 72 ? -7.211 -7.07 7.98 1 98.75 72 GLU A O 1
ATOM 556 N N . ARG A 1 73 ? -7.117 -5.035 7.203 1 98.38 73 ARG A N 1
ATOM 557 C CA . ARG A 1 73 ? -8.367 -5.168 6.469 1 98.38 73 ARG A CA 1
ATOM 558 C C . ARG A 1 73 ? -8.25 -6.215 5.367 1 98.38 73 ARG A C 1
ATOM 560 O O . ARG A 1 73 ? -9.156 -7.023 5.168 1 98.38 73 ARG A O 1
ATOM 567 N N . VAL A 1 74 ? -7.137 -6.18 4.688 1 98.56 74 VAL A N 1
ATOM 568 C CA . VAL A 1 74 ? -6.902 -7.133 3.607 1 98.56 74 VAL A CA 1
ATOM 569 C C . VAL A 1 74 ? -6.812 -8.547 4.18 1 98.56 74 VAL A C 1
ATOM 571 O O . VAL A 1 74 ? -7.383 -9.484 3.617 1 98.56 74 VAL A O 1
ATOM 574 N N . ALA A 1 75 ? -6.109 -8.695 5.262 1 98.19 75 ALA A N 1
ATOM 575 C CA . ALA A 1 75 ? -5.977 -10 5.902 1 98.19 75 ALA A CA 1
ATOM 576 C C . ALA A 1 75 ? -7.344 -10.57 6.266 1 98.19 75 ALA A C 1
ATOM 578 O O . ALA A 1 75 ? -7.594 -11.766 6.062 1 98.19 75 ALA A O 1
ATOM 579 N N . ALA A 1 76 ? -8.148 -9.742 6.781 1 97.56 76 ALA A N 1
ATOM 580 C CA . ALA A 1 76 ? -9.492 -10.18 7.152 1 97.56 76 ALA A CA 1
ATOM 581 C C . ALA A 1 76 ? -10.281 -10.633 5.926 1 97.56 76 ALA A C 1
ATOM 583 O O . ALA A 1 76 ? -10.969 -11.656 5.969 1 97.56 76 ALA A O 1
ATOM 584 N N . ALA A 1 77 ? -10.188 -9.859 4.891 1 96.06 77 ALA A N 1
ATOM 585 C CA . ALA A 1 77 ? -10.883 -10.195 3.652 1 96.06 77 ALA A CA 1
ATOM 586 C C . ALA A 1 77 ? -10.344 -11.492 3.061 1 96.06 77 ALA A C 1
ATOM 588 O O . ALA A 1 77 ? -11.102 -12.297 2.512 1 96.06 77 ALA A O 1
ATOM 589 N N . GLU A 1 78 ? -9.047 -11.711 3.141 1 96.31 78 GLU A N 1
ATOM 590 C CA . GLU A 1 78 ? -8.414 -12.93 2.643 1 96.31 78 GLU A CA 1
ATOM 591 C C . GLU A 1 78 ? -8.883 -14.156 3.418 1 96.31 78 GLU A C 1
ATOM 593 O O . GLU A 1 78 ? -9.039 -15.234 2.848 1 96.31 78 GLU A O 1
ATOM 598 N N . GLN A 1 79 ? -9.062 -13.992 4.684 1 93.88 79 GLN A N 1
ATOM 599 C CA . GLN A 1 79 ? -9.539 -15.094 5.516 1 93.88 79 GLN A CA 1
ATOM 600 C C . GLN A 1 79 ? -10.969 -15.469 5.164 1 93.88 79 GLN A C 1
ATOM 602 O O . GLN A 1 79 ? -11.336 -16.641 5.215 1 93.88 79 GLN A O 1
ATOM 607 N N . LEU A 1 80 ? -11.688 -14.516 4.762 1 89.88 80 LEU A N 1
ATOM 608 C CA . LEU A 1 80 ? -13.094 -14.75 4.43 1 89.88 80 LEU A CA 1
ATOM 609 C C . LEU A 1 80 ? -13.219 -15.453 3.084 1 89.88 80 LEU A C 1
ATOM 611 O O . LEU A 1 80 ? -14.211 -16.141 2.83 1 89.88 80 LEU A O 1
ATOM 615 N N . THR A 1 81 ? -12.242 -15.219 2.268 1 84.56 81 THR A N 1
ATOM 616 C CA . THR A 1 81 ? -12.32 -15.781 0.923 1 84.56 81 THR A CA 1
ATOM 617 C C . THR A 1 81 ? -11.555 -17.094 0.836 1 84.56 81 THR A C 1
ATOM 619 O O . THR A 1 81 ? -11.656 -17.812 -0.163 1 84.56 81 THR A O 1
ATOM 622 N N . ALA A 1 82 ? -10.82 -17.469 1.889 1 81.44 82 ALA A N 1
ATOM 623 C CA . ALA A 1 82 ? -10.055 -18.719 1.913 1 81.44 82 ALA A CA 1
ATOM 624 C C . ALA A 1 82 ? -10.984 -19.938 2.025 1 81.44 82 ALA A C 1
ATOM 626 O O . ALA A 1 82 ? -12 -19.875 2.717 1 81.44 82 ALA A O 1
ATOM 627 N N . PRO A 1 83 ? -10.719 -20.859 1.077 1 76.31 83 PRO A N 1
ATOM 628 C CA . PRO A 1 83 ? -11.547 -22.047 1.204 1 76.31 83 PRO A CA 1
ATOM 629 C C . PRO A 1 83 ? -11.438 -22.703 2.582 1 76.31 83 PRO A C 1
ATOM 631 O O . PRO A 1 83 ? -10.367 -22.703 3.188 1 76.31 83 PRO A O 1
ATOM 634 N N . VAL A 1 84 ? -12.5 -22.781 3.24 1 70 84 VAL A N 1
ATOM 635 C CA . VAL A 1 84 ? -12.547 -23.469 4.527 1 70 84 VAL A CA 1
ATOM 636 C C . VAL A 1 84 ? -12.055 -24.906 4.359 1 70 84 VAL A C 1
ATOM 638 O O . VAL A 1 84 ? -12.5 -25.609 3.453 1 70 84 VAL A O 1
ATOM 641 N N . PRO A 1 85 ? -10.805 -25.016 4.938 1 67.5 85 PRO A N 1
ATOM 642 C CA . PRO A 1 85 ? -10.414 -26.422 4.801 1 67.5 85 PRO A CA 1
ATOM 643 C C . PRO A 1 85 ? -11.5 -27.3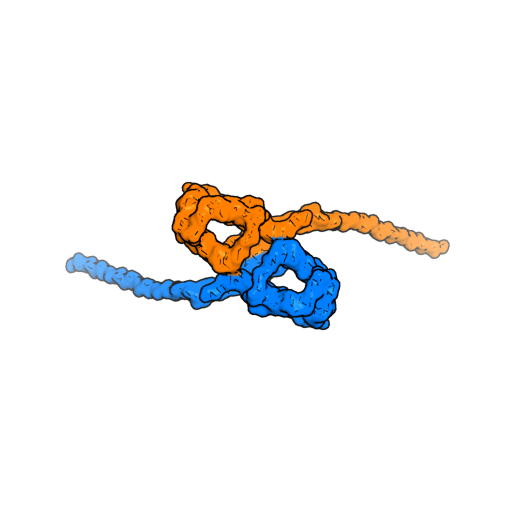91 5.285 1 67.5 85 PRO A C 1
ATOM 645 O O . PRO A 1 85 ? -12.102 -27.172 6.34 1 67.5 85 PRO A O 1
ATOM 648 N N . LEU A 1 86 ? -12.078 -27.984 4.344 1 64.75 86 LEU A N 1
ATOM 649 C CA . LEU A 1 86 ? -13.008 -29.031 4.75 1 64.75 86 LEU A CA 1
ATOM 650 C C . LEU A 1 86 ? -12.367 -29.953 5.777 1 64.75 86 LEU A C 1
ATOM 652 O O . LEU A 1 86 ? -11.18 -30.281 5.676 1 64.75 86 LEU A O 1
ATOM 656 N N . PRO A 1 87 ? -12.898 -29.844 6.988 1 64.12 87 PRO A N 1
ATOM 657 C CA . PRO A 1 87 ? -12.352 -30.828 7.93 1 64.12 87 PRO A CA 1
ATOM 658 C C . PRO A 1 87 ? -12.125 -32.188 7.297 1 64.12 87 PRO A C 1
ATOM 660 O O . PRO A 1 87 ? -13.008 -32.719 6.598 1 64.12 87 PRO A O 1
ATOM 663 N N . LEU A 1 88 ? -10.914 -32.375 6.766 1 61.25 88 LEU A N 1
ATOM 664 C CA . LEU A 1 88 ? -10.68 -33.719 6.312 1 61.25 88 LEU A CA 1
ATOM 665 C C . LEU A 1 88 ? -11.266 -34.719 7.297 1 61.25 88 LEU A C 1
ATOM 667 O O . LEU A 1 88 ? -11.242 -34.5 8.508 1 61.25 88 LEU A O 1
ATOM 671 N N . PRO A 1 89 ? -12.203 -35.438 6.867 1 60.22 89 PRO A N 1
ATOM 672 C CA . PRO A 1 89 ? -12.727 -36.469 7.777 1 60.22 89 PRO A CA 1
ATOM 673 C C . PRO A 1 89 ? -11.633 -37.156 8.602 1 60.22 89 PRO A C 1
ATOM 675 O O . PRO A 1 89 ? -10.492 -37.25 8.156 1 60.22 89 PRO A O 1
ATOM 678 N N . ALA A 1 90 ? -11.656 -36.875 9.914 1 59.47 90 ALA A N 1
ATOM 679 C CA . ALA A 1 90 ? -10.773 -37.594 10.828 1 59.47 90 ALA A CA 1
ATOM 680 C C . ALA A 1 90 ? -10.453 -39 10.297 1 59.47 90 ALA A C 1
ATOM 682 O O . ALA A 1 90 ? -11.328 -39.688 9.773 1 59.47 90 ALA A O 1
ATOM 683 N N . ASP A 1 91 ? -9.375 -39.156 9.695 1 58.16 91 ASP A N 1
ATOM 684 C CA . ASP A 1 91 ? -9 -40.531 9.352 1 58.16 91 ASP A CA 1
ATOM 685 C C . ASP A 1 91 ? -9.586 -41.531 10.344 1 58.16 91 ASP A C 1
ATOM 687 O O . ASP A 1 91 ? -9.25 -41.5 11.531 1 58.16 91 ASP A O 1
ATOM 691 N N . ARG A 1 92 ? -10.766 -41.969 10.195 1 55.41 92 ARG A N 1
ATOM 692 C CA . ARG A 1 92 ? -11.25 -43.062 11.016 1 55.41 92 ARG A CA 1
ATOM 693 C C . ARG A 1 92 ? -10.188 -44.156 11.148 1 55.41 92 ARG A C 1
ATOM 695 O O . ARG A 1 92 ? -9.867 -44.844 10.172 1 55.41 92 ARG A O 1
ATOM 702 N N . ARG A 1 93 ? -9.141 -44 11.914 1 55.59 93 ARG A N 1
ATOM 703 C CA . ARG A 1 93 ? -8.273 -45.125 12.258 1 55.59 93 ARG A CA 1
ATOM 704 C C . ARG A 1 93 ? -9.078 -46.406 12.43 1 55.59 93 ARG A C 1
ATOM 706 O O . ARG A 1 93 ? -10 -46.438 13.242 1 55.59 93 ARG A O 1
ATOM 713 N N . VAL A 1 94 ? -9.383 -47.094 11.414 1 58 94 VAL A N 1
ATOM 714 C CA . VAL A 1 94 ? -9.945 -48.438 11.516 1 58 94 VAL A CA 1
ATOM 715 C C . VAL A 1 94 ? -9.352 -49.156 12.711 1 58 94 VAL A C 1
ATOM 717 O O . VAL A 1 94 ? -8.125 -49.219 12.867 1 58 94 VAL A O 1
ATOM 720 N N . PRO A 1 95 ? -10.07 -49.375 13.852 1 56.62 95 PRO A N 1
ATOM 721 C CA . PRO A 1 95 ? -9.5 -50.156 14.961 1 56.62 95 PRO A CA 1
ATOM 722 C C . PRO A 1 95 ? -8.891 -51.469 14.492 1 56.62 95 PRO A C 1
ATOM 724 O O . PRO A 1 95 ? -9.539 -52.25 13.766 1 56.62 95 PRO A O 1
ATOM 727 N N . VAL A 1 96 ? -7.594 -51.656 14.25 1 55.59 96 VAL A N 1
ATOM 728 C CA . VAL A 1 96 ? -6.949 -52.938 13.984 1 55.59 96 VAL A CA 1
ATOM 729 C C . VAL A 1 96 ? -7.387 -53.969 15.031 1 55.59 96 VAL A C 1
ATOM 731 O O . VAL A 1 96 ? -7.105 -53.812 16.219 1 55.59 96 VAL A O 1
ATOM 734 N N . VAL A 1 97 ? -8.617 -54.594 15.016 1 55.16 97 VAL A N 1
ATOM 735 C CA . VAL A 1 97 ? -9.023 -55.719 15.852 1 55.16 97 VAL A CA 1
ATOM 736 C C . VAL A 1 97 ? -7.945 -56.781 15.82 1 55.16 97 VAL A C 1
ATOM 738 O O . VAL A 1 97 ? -7.434 -57.125 14.75 1 55.16 97 VAL A O 1
ATOM 741 N N . SER A 1 98 ? -6.934 -56.844 16.688 1 57.25 98 SER A N 1
ATOM 742 C CA . SER A 1 98 ? -6.02 -57.938 16.922 1 57.25 98 SER A CA 1
ATOM 743 C C . SER A 1 98 ? -6.758 -59.281 16.922 1 57.25 98 SER A C 1
ATOM 745 O O . SER A 1 98 ? -7.73 -59.469 17.656 1 57.25 98 SER A O 1
ATOM 747 N N . ALA A 1 99 ? -7.105 -60.031 15.828 1 56.19 99 ALA A N 1
ATOM 748 C CA . ALA A 1 99 ? -7.523 -61.406 15.828 1 56.19 99 ALA A CA 1
ATOM 749 C C . ALA A 1 99 ? -6.617 -62.25 16.734 1 56.19 99 ALA A C 1
ATOM 751 O O . ALA A 1 99 ? -5.406 -62.312 16.516 1 56.19 99 ALA A O 1
ATOM 752 N N . ALA A 1 100 ? -6.957 -62.5 18.016 1 42.59 100 ALA A N 1
ATOM 753 C CA . ALA A 1 100 ? -6.484 -63.75 18.625 1 42.59 100 ALA A CA 1
ATOM 754 C C . ALA A 1 100 ? -7.176 -64.938 18 1 42.59 100 ALA A C 1
ATOM 756 O O . ALA A 1 100 ? -8.305 -64.812 17.516 1 42.59 100 ALA A O 1
ATOM 757 N N . MET B 1 1 ? 12.367 11.414 1.708 1 85.5 1 MET B N 1
ATOM 758 C CA . MET B 1 1 ? 10.945 11.086 1.713 1 85.5 1 MET B CA 1
ATOM 759 C C . MET B 1 1 ? 10.727 9.602 1.432 1 85.5 1 MET B C 1
ATOM 761 O O . MET B 1 1 ? 11.422 9.016 0.6 1 85.5 1 MET B O 1
ATOM 765 N N . ILE B 1 2 ? 9.938 8.953 2.24 1 92.69 2 ILE B N 1
ATOM 766 C CA . ILE B 1 2 ? 9.656 7.531 2.094 1 92.69 2 ILE B CA 1
ATOM 767 C C . ILE B 1 2 ? 8.5 7.328 1.11 1 92.69 2 ILE B C 1
ATOM 769 O O . ILE B 1 2 ? 7.398 7.832 1.326 1 92.69 2 ILE B O 1
ATOM 773 N N . LEU B 1 3 ? 8.812 6.668 0.007 1 97.5 3 LEU B N 1
ATOM 774 C CA . LEU B 1 3 ? 7.785 6.43 -1 1 97.5 3 LEU B CA 1
ATOM 775 C C . LEU B 1 3 ? 7.297 4.988 -0.944 1 97.5 3 LEU B C 1
ATOM 777 O O . LEU B 1 3 ? 8.102 4.055 -0.92 1 97.5 3 LEU B O 1
ATOM 781 N N . PHE B 1 4 ? 6.027 4.82 -1.01 1 98.81 4 PHE B N 1
ATOM 782 C CA . PHE B 1 4 ? 5.422 3.496 -0.916 1 98.81 4 PHE B CA 1
ATOM 783 C C . PHE B 1 4 ? 5.965 2.576 -2.002 1 98.81 4 PHE B C 1
ATOM 785 O O . PHE B 1 4 ? 6.324 1.429 -1.729 1 98.81 4 PHE B O 1
ATOM 792 N N . ARG B 1 5 ? 6.086 3.078 -3.26 1 98.81 5 ARG B N 1
ATOM 793 C CA . ARG B 1 5 ? 6.461 2.209 -4.371 1 98.81 5 ARG B CA 1
ATOM 794 C C . ARG B 1 5 ? 7.871 1.661 -4.184 1 98.81 5 ARG B C 1
ATOM 796 O O . ARG B 1 5 ? 8.164 0.528 -4.574 1 98.81 5 ARG B O 1
ATOM 803 N N . GLN B 1 6 ? 8.727 2.418 -3.562 1 98.81 6 GLN B N 1
ATOM 804 C CA . GLN B 1 6 ? 10.094 1.966 -3.344 1 98.81 6 GLN B CA 1
ATOM 805 C C . GLN B 1 6 ? 10.148 0.852 -2.303 1 98.81 6 GLN B C 1
ATOM 807 O O . GLN B 1 6 ? 10.797 -0.174 -2.514 1 98.81 6 GLN B O 1
ATOM 812 N N . GLU B 1 7 ? 9.422 1.031 -1.203 1 98.88 7 GLU B N 1
ATOM 813 C CA . GLU B 1 7 ? 9.383 0.012 -0.159 1 98.88 7 GLU B CA 1
ATOM 814 C C . GLU B 1 7 ? 8.664 -1.244 -0.642 1 98.88 7 GLU B C 1
ATOM 816 O O . GLU B 1 7 ? 9.078 -2.363 -0.335 1 98.88 7 GLU B O 1
ATOM 821 N N . LEU B 1 8 ? 7.602 -1.036 -1.355 1 98.94 8 LEU B N 1
ATOM 822 C CA . LEU B 1 8 ? 6.891 -2.164 -1.943 1 98.94 8 LEU B CA 1
ATOM 823 C C . LEU B 1 8 ? 7.801 -2.961 -2.871 1 98.94 8 LEU B C 1
ATOM 825 O O . LEU B 1 8 ? 7.848 -4.191 -2.795 1 98.94 8 LEU B O 1
ATOM 829 N N . GLY B 1 9 ? 8.453 -2.244 -3.779 1 98.94 9 GLY B N 1
ATOM 830 C CA . GLY B 1 9 ? 9.375 -2.906 -4.695 1 98.94 9 GLY B CA 1
ATOM 831 C C . GLY B 1 9 ? 10.438 -3.725 -3.984 1 98.94 9 GLY B C 1
ATOM 832 O O . GLY B 1 9 ? 10.727 -4.855 -4.383 1 98.94 9 GLY B O 1
ATOM 833 N N . ASP B 1 10 ? 10.977 -3.199 -2.926 1 98.88 10 ASP B N 1
ATOM 834 C CA . ASP B 1 10 ? 12 -3.889 -2.145 1 98.88 10 ASP B CA 1
ATOM 835 C C . ASP B 1 10 ? 11.445 -5.176 -1.533 1 98.88 10 ASP B C 1
ATOM 837 O O . ASP B 1 10 ? 12.125 -6.207 -1.53 1 98.88 10 ASP B O 1
ATOM 841 N N . VAL B 1 11 ? 10.25 -5.082 -1.048 1 98.94 11 VAL B N 1
ATOM 842 C CA . VAL B 1 11 ? 9.641 -6.25 -0.418 1 98.94 11 VAL B CA 1
ATOM 843 C C . VAL B 1 11 ? 9.383 -7.328 -1.467 1 98.94 11 VAL B C 1
ATOM 845 O O . VAL B 1 11 ? 9.672 -8.508 -1.236 1 98.94 11 VAL B O 1
ATOM 848 N N . LEU B 1 12 ? 8.844 -6.926 -2.609 1 98.94 12 LEU B N 1
ATOM 849 C CA . LEU B 1 12 ? 8.57 -7.895 -3.666 1 98.94 12 LEU B CA 1
ATOM 850 C C . LEU B 1 12 ? 9.859 -8.547 -4.152 1 98.94 12 LEU B C 1
ATOM 852 O O . LEU B 1 12 ? 9.906 -9.766 -4.352 1 98.94 12 LEU B O 1
ATOM 856 N N . ARG B 1 13 ? 10.852 -7.754 -4.293 1 98.88 13 ARG B N 1
ATOM 857 C CA . ARG B 1 13 ? 12.148 -8.297 -4.699 1 98.88 13 ARG B CA 1
ATOM 858 C C . ARG B 1 13 ? 12.688 -9.273 -3.662 1 98.88 13 ARG B C 1
ATOM 860 O O . ARG B 1 13 ? 13.156 -10.359 -4.012 1 98.88 13 ARG B O 1
ATOM 867 N N . ALA B 1 14 ? 12.648 -8.875 -2.443 1 98.94 14 ALA B N 1
ATOM 868 C CA . ALA B 1 14 ? 13.141 -9.742 -1.372 1 98.94 14 ALA B CA 1
ATOM 869 C C . ALA B 1 14 ? 12.406 -11.07 -1.357 1 98.94 14 ALA B C 1
ATOM 871 O O . ALA B 1 14 ? 13.016 -12.125 -1.162 1 98.94 14 ALA B O 1
ATOM 872 N N . GLU B 1 15 ? 11.102 -11.016 -1.525 1 98.81 15 GLU B N 1
ATOM 873 C CA . GLU B 1 15 ? 10.305 -12.242 -1.567 1 98.81 15 GLU B CA 1
ATOM 874 C C . GLU B 1 15 ? 10.703 -13.125 -2.748 1 98.81 15 GLU B C 1
ATOM 876 O O . GLU B 1 15 ? 10.875 -14.336 -2.598 1 98.81 15 GLU B O 1
ATOM 881 N N . ARG B 1 16 ? 10.812 -12.445 -3.875 1 98.94 16 ARG B N 1
ATOM 882 C CA . ARG B 1 16 ? 11.211 -13.18 -5.07 1 98.94 16 ARG B CA 1
ATOM 883 C C . ARG B 1 16 ? 12.562 -13.859 -4.867 1 98.94 16 ARG B C 1
ATOM 885 O O . ARG B 1 16 ? 12.727 -15.039 -5.18 1 98.94 16 ARG B O 1
ATOM 892 N N . VAL B 1 17 ? 13.508 -13.18 -4.324 1 98.88 17 VAL B N 1
ATOM 893 C CA . VAL B 1 17 ? 14.875 -13.664 -4.117 1 98.88 17 VAL B CA 1
ATOM 894 C C . VAL B 1 17 ? 14.875 -14.766 -3.066 1 98.88 17 VAL B C 1
ATOM 896 O O . VAL B 1 17 ? 15.547 -15.789 -3.232 1 98.88 17 VAL B O 1
ATOM 899 N N . GLN B 1 18 ? 14.141 -14.609 -2.033 1 98.69 18 GLN B N 1
ATOM 900 C CA . GLN B 1 18 ? 14.047 -15.609 -0.977 1 98.69 18 GLN B CA 1
ATOM 901 C C . GLN B 1 18 ? 13.516 -16.938 -1.521 1 98.69 18 GLN B C 1
ATOM 903 O O . GLN B 1 18 ? 13.922 -18.016 -1.07 1 98.69 18 GLN B O 1
ATOM 908 N N . GLN B 1 19 ? 12.656 -16.812 -2.473 1 98.5 19 GLN B N 1
ATOM 909 C CA . GLN B 1 19 ? 12.062 -18 -3.082 1 98.5 19 GLN B CA 1
ATOM 910 C C . GLN B 1 19 ? 12.992 -18.609 -4.121 1 98.5 19 GLN B C 1
ATOM 912 O O . GLN B 1 19 ? 12.695 -19.672 -4.691 1 98.5 19 GLN B O 1
ATOM 917 N N . GLY B 1 20 ? 14.047 -17.906 -4.457 1 98.75 20 GLY B N 1
ATOM 918 C CA . GLY B 1 20 ? 14.992 -18.375 -5.461 1 98.75 20 GLY B CA 1
ATOM 919 C C . GLY B 1 20 ? 14.469 -18.234 -6.879 1 98.75 20 GLY B C 1
ATOM 920 O O . GLY B 1 20 ? 14.898 -18.969 -7.773 1 98.75 20 GLY B O 1
ATOM 921 N N . ARG B 1 21 ? 13.625 -17.328 -7.129 1 98.69 21 ARG B N 1
ATOM 922 C CA . ARG B 1 21 ? 13.023 -17.156 -8.445 1 98.69 21 ARG B CA 1
ATOM 923 C C . ARG B 1 21 ? 13.672 -16 -9.203 1 98.69 21 ARG B C 1
ATOM 925 O O . ARG B 1 21 ? 14.086 -15.016 -8.594 1 98.69 21 ARG B O 1
ATOM 932 N N . THR B 1 22 ? 13.656 -16.156 -10.438 1 98.69 22 THR B N 1
ATOM 933 C CA . THR B 1 22 ? 14.164 -15.094 -11.297 1 98.69 22 THR B CA 1
ATOM 934 C C . THR B 1 22 ? 13.047 -14.117 -11.656 1 98.69 22 THR B C 1
ATOM 936 O O . THR B 1 22 ? 11.867 -14.422 -11.5 1 98.69 22 THR B O 1
ATOM 939 N N . LEU B 1 23 ? 13.484 -12.93 -12.148 1 98.81 23 LEU B N 1
ATOM 940 C CA . LEU B 1 23 ? 12.523 -11.977 -12.695 1 98.81 23 LEU B CA 1
ATOM 941 C C . LEU B 1 23 ? 11.68 -12.609 -13.789 1 98.81 23 LEU B C 1
ATOM 943 O O . LEU B 1 23 ? 10.469 -12.406 -13.852 1 98.81 23 LEU B O 1
ATOM 947 N N . ARG B 1 24 ? 12.289 -13.43 -14.586 1 98.62 24 ARG B N 1
ATOM 948 C CA . ARG B 1 24 ? 11.641 -14.07 -15.727 1 98.62 24 ARG B CA 1
ATOM 949 C C . ARG B 1 24 ? 10.539 -15.023 -15.266 1 98.62 24 ARG B C 1
ATOM 951 O O . ARG B 1 24 ? 9.438 -15.016 -15.82 1 98.62 24 ARG B O 1
ATOM 958 N N . GLU B 1 25 ? 10.82 -15.828 -14.273 1 98.69 25 GLU B N 1
ATOM 959 C CA . GLU B 1 25 ? 9.844 -16.797 -13.766 1 98.69 25 GLU B CA 1
ATOM 960 C C . GLU B 1 25 ? 8.625 -16.078 -13.188 1 98.69 25 GLU B C 1
ATOM 962 O O . GLU B 1 25 ? 7.484 -16.438 -13.5 1 98.69 25 GLU B O 1
ATOM 967 N N . VAL B 1 26 ? 8.805 -15.078 -12.406 1 98.81 26 VAL B N 1
ATOM 968 C CA . VAL B 1 26 ? 7.707 -14.383 -11.75 1 98.81 26 VAL B CA 1
ATOM 969 C C . VAL B 1 26 ? 6.922 -13.57 -12.773 1 98.81 26 VAL B C 1
ATOM 971 O O . VAL B 1 26 ? 5.688 -13.547 -12.742 1 98.81 26 VAL B O 1
ATOM 974 N N . ALA B 1 27 ? 7.656 -12.906 -13.648 1 98.81 27 ALA B N 1
ATOM 975 C CA . ALA B 1 27 ? 7.004 -12.109 -14.68 1 98.81 27 ALA B CA 1
ATOM 976 C C . ALA B 1 27 ? 6.098 -12.969 -15.555 1 98.81 27 ALA B C 1
ATOM 978 O O . ALA B 1 27 ? 4.977 -12.578 -15.875 1 98.81 27 ALA B O 1
ATOM 979 N N . ALA B 1 28 ? 6.566 -14.148 -15.922 1 98.62 28 ALA B N 1
ATOM 980 C CA . ALA B 1 28 ? 5.781 -15.07 -16.734 1 98.62 28 ALA B CA 1
ATOM 981 C C . ALA B 1 28 ? 4.512 -15.5 -16.016 1 98.62 28 ALA B C 1
ATOM 983 O O . ALA B 1 28 ? 3.424 -15.5 -16.594 1 98.62 28 ALA B O 1
ATOM 984 N N . GLU B 1 29 ? 4.633 -15.789 -14.797 1 98.31 29 GLU B N 1
ATOM 985 C CA . GLU B 1 29 ? 3.488 -16.234 -14.008 1 98.31 29 GLU B CA 1
ATOM 986 C C . GLU B 1 29 ? 2.484 -15.109 -13.797 1 98.31 29 GLU B C 1
ATOM 988 O O . GLU B 1 29 ? 1.274 -15.344 -13.773 1 98.31 29 GLU B O 1
ATOM 993 N N . ALA B 1 30 ? 2.986 -13.938 -13.672 1 98.38 30 ALA B N 1
ATOM 994 C CA . ALA B 1 30 ? 2.137 -12.773 -13.43 1 98.38 30 ALA B CA 1
ATOM 995 C C . ALA B 1 30 ? 1.617 -12.195 -14.75 1 98.38 30 ALA B C 1
ATOM 997 O O . ALA B 1 30 ? 0.842 -11.234 -14.75 1 98.38 30 ALA B O 1
ATOM 998 N N . LYS B 1 31 ? 2.104 -12.68 -15.859 1 98.31 31 LYS B N 1
ATOM 999 C CA . LYS B 1 31 ? 1.73 -12.203 -17.188 1 98.31 31 LYS B CA 1
ATOM 1000 C C . LYS B 1 31 ? 2.133 -10.742 -17.391 1 98.31 31 LYS B C 1
ATOM 1002 O O . LYS B 1 31 ? 1.329 -9.93 -17.844 1 98.31 31 LYS B O 1
ATOM 1007 N N . LEU B 1 32 ? 3.375 -10.508 -16.984 1 98.25 32 LEU B N 1
ATOM 1008 C CA . LEU B 1 32 ? 3.996 -9.195 -17.156 1 98.25 32 LEU B CA 1
ATOM 1009 C C . LEU B 1 32 ? 5.285 -9.305 -17.953 1 98.25 32 LEU B C 1
ATOM 1011 O O . LEU B 1 32 ? 5.859 -10.391 -18.078 1 98.25 32 LEU B O 1
ATOM 1015 N N . SER B 1 33 ? 5.617 -8.172 -18.469 1 98.31 33 SER B N 1
ATOM 1016 C CA . SER B 1 33 ? 6.949 -8.148 -19.062 1 98.31 33 SER B CA 1
ATOM 1017 C C . SER B 1 33 ? 8.031 -8.109 -17.984 1 98.31 33 SER B C 1
ATOM 1019 O O . SER B 1 33 ? 7.793 -7.617 -16.875 1 98.31 33 SER B O 1
ATOM 1021 N N . LEU B 1 34 ? 9.227 -8.594 -18.391 1 98.38 34 LEU B N 1
ATOM 1022 C CA . LEU B 1 34 ? 10.375 -8.523 -17.5 1 98.38 34 LEU B CA 1
ATOM 1023 C C . LEU B 1 34 ? 10.656 -7.082 -17.078 1 98.38 34 LEU B C 1
ATOM 1025 O O . LEU B 1 34 ? 10.922 -6.805 -15.906 1 98.38 34 LEU B O 1
ATOM 1029 N N . GLY B 1 35 ? 10.617 -6.281 -18.062 1 98.56 35 GLY B N 1
ATOM 1030 C CA . GLY B 1 35 ? 10.891 -4.875 -17.797 1 98.56 35 GLY B CA 1
ATOM 1031 C C . GLY B 1 35 ? 9.922 -4.246 -16.812 1 98.56 35 GLY B C 1
ATOM 1032 O O . GLY B 1 35 ? 10.328 -3.479 -15.945 1 98.56 35 GLY B O 1
ATOM 1033 N N . TYR B 1 36 ? 8.672 -4.512 -17.016 1 98.31 36 TYR B N 1
ATOM 1034 C CA . TYR B 1 36 ? 7.668 -3.936 -16.141 1 98.31 36 TYR B CA 1
ATOM 1035 C C . TYR B 1 36 ? 7.863 -4.41 -14.695 1 98.31 36 TYR B C 1
ATOM 1037 O O . TYR B 1 36 ? 7.828 -3.605 -13.766 1 98.31 36 TYR B O 1
ATOM 1045 N N . LEU B 1 37 ? 8.031 -5.715 -14.461 1 98.81 37 LEU B N 1
ATOM 1046 C CA . LEU B 1 37 ? 8.273 -6.234 -13.117 1 98.81 37 LEU B CA 1
ATOM 1047 C C . LEU B 1 37 ? 9.539 -5.629 -12.523 1 98.81 37 LEU B C 1
ATOM 1049 O O . LEU B 1 37 ? 9.578 -5.297 -11.336 1 98.81 37 LEU B O 1
ATOM 1053 N N . SER B 1 38 ? 10.539 -5.516 -13.305 1 98.88 38 SER B N 1
ATOM 1054 C CA . SER B 1 38 ? 11.797 -4.91 -12.867 1 98.88 38 SER B CA 1
ATOM 1055 C C . SER B 1 38 ? 11.578 -3.479 -12.383 1 98.88 38 SER B C 1
ATOM 1057 O O . SER B 1 38 ? 12.109 -3.078 -11.352 1 98.88 38 SER B O 1
ATOM 1059 N N . GLU B 1 39 ? 10.844 -2.703 -13.188 1 98.88 39 GLU B N 1
ATOM 1060 C CA . GLU B 1 39 ? 10.539 -1.325 -12.812 1 98.88 39 GLU B CA 1
ATOM 1061 C C . GLU B 1 39 ? 9.727 -1.271 -11.516 1 98.88 39 GLU B C 1
ATOM 1063 O O . GLU B 1 39 ? 9.906 -0.364 -10.703 1 98.88 39 GLU B O 1
ATOM 1068 N N . ILE B 1 40 ? 8.883 -2.203 -11.297 1 98.88 40 ILE B N 1
ATOM 1069 C CA . ILE B 1 40 ? 8.102 -2.291 -10.062 1 98.88 40 ILE B CA 1
ATOM 1070 C C . ILE B 1 40 ? 9.023 -2.594 -8.883 1 98.88 40 ILE B C 1
ATOM 1072 O O . ILE B 1 40 ? 8.969 -1.92 -7.855 1 98.88 40 ILE B O 1
ATOM 1076 N N . GLU B 1 41 ? 9.945 -3.525 -9.055 1 98.88 41 GLU B N 1
ATOM 1077 C CA . GLU B 1 41 ? 10.836 -3.932 -7.969 1 98.88 41 GLU B CA 1
ATOM 1078 C C . GLU B 1 41 ? 11.797 -2.811 -7.594 1 98.88 41 GLU B C 1
ATOM 1080 O O . GLU B 1 41 ? 12.242 -2.725 -6.449 1 98.88 41 GLU B O 1
ATOM 1085 N N . ARG B 1 42 ? 12.062 -1.979 -8.531 1 98.5 42 ARG B N 1
ATOM 1086 C CA . ARG B 1 42 ? 12.992 -0.878 -8.297 1 98.5 42 ARG B CA 1
ATOM 1087 C C . ARG B 1 42 ? 12.25 0.367 -7.816 1 98.5 42 ARG B C 1
ATOM 1089 O O . ARG B 1 42 ? 12.875 1.396 -7.539 1 98.5 42 ARG B O 1
ATOM 1096 N N . GLY B 1 43 ? 10.984 0.332 -7.797 1 98.75 43 GLY B N 1
ATOM 1097 C CA . GLY B 1 43 ? 10.203 1.471 -7.352 1 98.75 43 GLY B CA 1
ATOM 1098 C C . GLY B 1 43 ? 10.125 2.582 -8.383 1 98.75 43 GLY B C 1
ATOM 1099 O O . GLY B 1 43 ? 9.906 3.744 -8.031 1 98.75 43 GLY B O 1
ATOM 1100 N N . GLU B 1 44 ? 10.289 2.289 -9.586 1 98.5 44 GLU B N 1
ATOM 1101 C CA . GLU B 1 44 ? 10.305 3.273 -10.664 1 98.5 44 GLU B CA 1
ATOM 1102 C C . GLU B 1 44 ? 8.922 3.443 -11.281 1 98.5 44 GLU B C 1
ATOM 1104 O O . GLU B 1 44 ? 8.656 4.43 -11.977 1 98.5 44 GLU B O 1
ATOM 1109 N N . LYS B 1 45 ? 8.008 2.508 -11.062 1 98.19 45 LYS B N 1
ATOM 1110 C CA . LYS B 1 45 ? 6.621 2.566 -11.523 1 98.19 45 LYS B CA 1
ATOM 1111 C C . LYS B 1 45 ? 5.648 2.273 -10.383 1 98.19 45 LYS B C 1
ATOM 1113 O O . LYS B 1 45 ? 5.973 1.519 -9.461 1 98.19 45 LYS B O 1
ATOM 1118 N N . GLU B 1 46 ? 4.535 2.936 -10.523 1 98.69 46 GLU B N 1
ATOM 1119 C CA . GLU B 1 46 ? 3.447 2.59 -9.617 1 98.69 46 GLU B CA 1
ATOM 1120 C C . GLU B 1 46 ? 2.754 1.301 -10.055 1 98.69 46 GLU B C 1
ATOM 1122 O O . GLU B 1 46 ? 2.52 1.089 -11.242 1 98.69 46 GLU B O 1
ATOM 1127 N N . ALA B 1 47 ? 2.506 0.472 -9.062 1 98.38 47 ALA B N 1
ATOM 1128 C CA . ALA B 1 47 ? 1.729 -0.73 -9.352 1 98.38 47 ALA B CA 1
ATOM 1129 C C . ALA B 1 47 ? 0.233 -0.468 -9.195 1 98.38 47 ALA B C 1
ATOM 1131 O O . ALA B 1 47 ? -0.203 0.1 -8.195 1 98.38 47 ALA B O 1
ATOM 1132 N N . SER B 1 48 ? -0.53 -0.844 -10.242 1 98.25 48 SER B N 1
ATOM 1133 C CA . SER B 1 48 ? -1.973 -0.854 -10.023 1 98.25 48 SER B CA 1
ATOM 1134 C C . SER B 1 48 ? -2.371 -1.913 -9 1 98.25 48 SER B C 1
ATOM 1136 O O . SER B 1 48 ? -1.621 -2.859 -8.75 1 98.25 48 SER B O 1
ATOM 1138 N N . SER B 1 49 ? -3.529 -1.751 -8.469 1 98.81 49 SER B N 1
ATOM 1139 C CA . SER B 1 49 ? -4.035 -2.727 -7.508 1 98.81 49 SER B CA 1
ATOM 1140 C C . SER B 1 49 ? -4.137 -4.113 -8.133 1 98.81 49 SER B C 1
ATOM 1142 O O . SER B 1 49 ? -3.824 -5.117 -7.48 1 98.81 49 SER B O 1
ATOM 1144 N N . GLU B 1 50 ? -4.535 -4.168 -9.367 1 98.38 50 GLU B N 1
ATOM 1145 C CA . GLU B 1 50 ? -4.633 -5.449 -10.062 1 98.38 50 GLU B CA 1
ATOM 1146 C C . GLU B 1 50 ? -3.254 -6.066 -10.281 1 98.38 50 GLU B C 1
ATOM 1148 O O . GLU B 1 50 ? -3.074 -7.273 -10.102 1 98.38 50 GLU B O 1
ATOM 1153 N N . LEU B 1 51 ? -2.338 -5.258 -10.648 1 98.19 51 LEU B N 1
ATOM 1154 C CA . LEU B 1 51 ? -0.978 -5.738 -10.875 1 98.19 51 LEU B CA 1
ATOM 1155 C C . LEU B 1 51 ? -0.359 -6.234 -9.57 1 98.19 51 LEU B C 1
ATOM 1157 O O . LEU B 1 51 ? 0.282 -7.289 -9.547 1 98.19 51 LEU B O 1
ATOM 1161 N N . LEU B 1 52 ? -0.547 -5.457 -8.562 1 98.62 52 LEU B N 1
ATOM 1162 C CA . LEU B 1 52 ? -0.035 -5.852 -7.254 1 98.62 52 LEU B CA 1
ATOM 1163 C C . LEU B 1 52 ? -0.593 -7.211 -6.84 1 98.62 52 LEU B C 1
ATOM 1165 O O . LEU B 1 52 ? 0.151 -8.07 -6.367 1 98.62 52 LEU B O 1
ATOM 1169 N N . SER B 1 53 ? -1.816 -7.375 -7.016 1 98.31 53 SER B N 1
ATOM 1170 C CA . SER B 1 53 ? -2.453 -8.656 -6.715 1 98.31 53 SER B CA 1
ATOM 1171 C C . SER B 1 53 ? -1.857 -9.781 -7.555 1 98.31 53 SER B C 1
ATOM 1173 O O . SER B 1 53 ? -1.604 -10.875 -7.047 1 98.31 53 SER B O 1
ATOM 1175 N N . ALA B 1 54 ? -1.649 -9.508 -8.789 1 98.31 54 ALA B N 1
ATOM 1176 C CA . ALA B 1 54 ? -1.104 -10.508 -9.703 1 98.31 54 ALA B CA 1
ATOM 1177 C C . ALA B 1 54 ? 0.302 -10.93 -9.281 1 98.31 54 ALA B C 1
ATOM 1179 O O . ALA B 1 54 ? 0.635 -12.117 -9.297 1 98.31 54 ALA B O 1
ATOM 1180 N N . VAL B 1 55 ? 1.081 -9.961 -8.922 1 98.75 55 VAL B N 1
ATOM 1181 C CA . VAL B 1 55 ? 2.459 -10.25 -8.531 1 98.75 55 VAL B CA 1
ATOM 1182 C C . VAL B 1 55 ? 2.475 -11.047 -7.23 1 98.75 55 VAL B C 1
ATOM 1184 O O . VAL B 1 55 ? 3.234 -12.016 -7.098 1 98.75 55 VAL B O 1
ATOM 1187 N N . CYS B 1 56 ? 1.688 -10.672 -6.316 1 98.69 56 CYS B N 1
ATOM 1188 C CA . CYS B 1 56 ? 1.604 -11.414 -5.062 1 98.69 56 CYS B CA 1
ATOM 1189 C C . CYS B 1 56 ? 1.169 -12.852 -5.309 1 98.69 56 CYS B C 1
ATOM 1191 O O . CYS B 1 56 ? 1.712 -13.781 -4.707 1 98.69 56 CYS B O 1
ATOM 1193 N N . ARG B 1 57 ? 0.194 -13.031 -6.164 1 98.06 57 ARG B N 1
ATOM 1194 C CA . ARG B 1 57 ? -0.252 -14.375 -6.508 1 98.06 57 ARG B CA 1
ATOM 1195 C C . ARG B 1 57 ? 0.875 -15.18 -7.152 1 98.06 57 ARG B C 1
ATOM 1197 O O . ARG B 1 57 ? 1.088 -16.344 -6.809 1 98.06 57 ARG B O 1
ATOM 1204 N N . ALA B 1 58 ? 1.531 -1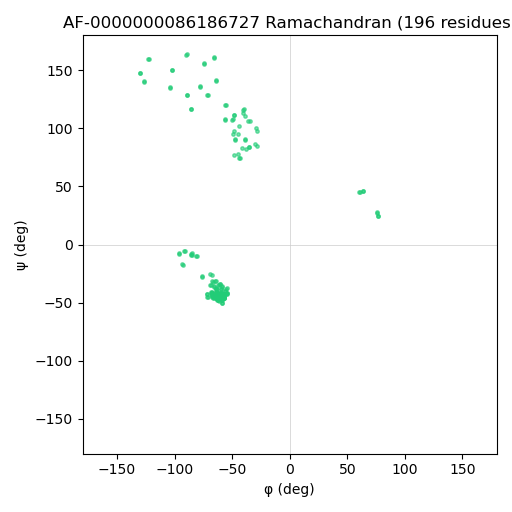4.531 -8.07 1 98.75 58 ALA B N 1
ATOM 1205 C CA . ALA B 1 58 ? 2.641 -15.211 -8.742 1 98.75 58 ALA B CA 1
ATOM 1206 C C . ALA B 1 58 ? 3.701 -15.648 -7.734 1 98.75 58 ALA B C 1
ATOM 1208 O O . ALA B 1 58 ? 4.305 -16.719 -7.891 1 98.75 58 ALA B O 1
ATOM 1209 N N . LEU B 1 59 ? 3.908 -14.836 -6.727 1 98.75 59 LEU B N 1
ATOM 1210 C CA . LEU B 1 59 ? 4.91 -15.133 -5.707 1 98.75 59 LEU B CA 1
ATOM 1211 C C . LEU B 1 59 ? 4.336 -16.047 -4.629 1 98.75 59 LEU B C 1
ATOM 1213 O O . LEU B 1 59 ? 5.055 -16.469 -3.717 1 98.75 59 LEU B O 1
ATOM 1217 N N . ASP B 1 60 ? 3.066 -16.266 -4.672 1 98.19 60 ASP B N 1
ATOM 1218 C CA . ASP B 1 60 ? 2.363 -17.109 -3.707 1 98.19 60 ASP B CA 1
ATOM 1219 C C . ASP B 1 60 ? 2.494 -16.547 -2.295 1 98.19 60 ASP B C 1
ATOM 1221 O O . ASP B 1 60 ? 2.844 -17.281 -1.36 1 98.19 60 ASP B O 1
ATOM 1225 N N . VAL B 1 61 ? 2.312 -15.281 -2.178 1 98.38 61 VAL B N 1
ATOM 1226 C CA . VAL B 1 61 ? 2.287 -14.602 -0.89 1 98.38 61 VAL B CA 1
ATOM 1227 C C . VAL B 1 61 ? 0.998 -13.789 -0.758 1 98.38 61 VAL B C 1
ATOM 1229 O O . VAL B 1 61 ? 0.536 -13.188 -1.729 1 98.38 61 VAL B O 1
ATOM 1232 N N . PRO B 1 62 ? 0.43 -13.828 0.456 1 98.31 62 PRO B N 1
ATOM 1233 C CA . PRO B 1 62 ? -0.757 -12.992 0.644 1 98.31 62 PRO B CA 1
ATOM 1234 C C . PRO B 1 62 ? -0.455 -11.5 0.503 1 98.31 62 PRO B C 1
ATOM 1236 O O . PRO B 1 62 ? 0.598 -11.039 0.948 1 98.31 62 PRO B O 1
ATOM 1239 N N . LEU B 1 63 ? -1.329 -10.797 -0.091 1 98.69 63 LEU B N 1
ATOM 1240 C CA . LEU B 1 63 ? -1.202 -9.352 -0.193 1 98.69 63 LEU B CA 1
ATOM 1241 C C . LEU B 1 63 ? -1.066 -8.719 1.188 1 98.69 63 LEU B C 1
ATOM 1243 O O . LEU B 1 63 ? -0.288 -7.781 1.372 1 98.69 63 LEU B O 1
ATOM 1247 N N . SER B 1 64 ? -1.81 -9.219 2.139 1 98.88 64 SER B N 1
ATOM 1248 C CA . SER B 1 64 ? -1.769 -8.68 3.494 1 98.88 64 SER B CA 1
ATOM 1249 C C . SER B 1 64 ? -0.368 -8.789 4.09 1 98.88 64 SER B C 1
ATOM 1251 O O . SER B 1 64 ? 0.109 -7.855 4.738 1 98.88 64 SER B O 1
ATOM 1253 N N . MET B 1 65 ? 0.237 -9.93 3.844 1 98.81 65 MET B N 1
ATOM 1254 C CA . MET B 1 65 ? 1.593 -10.125 4.348 1 98.81 65 MET B CA 1
ATOM 1255 C C . MET B 1 65 ? 2.562 -9.148 3.699 1 98.81 65 MET B C 1
ATOM 1257 O O . MET B 1 65 ? 3.418 -8.57 4.379 1 98.81 65 M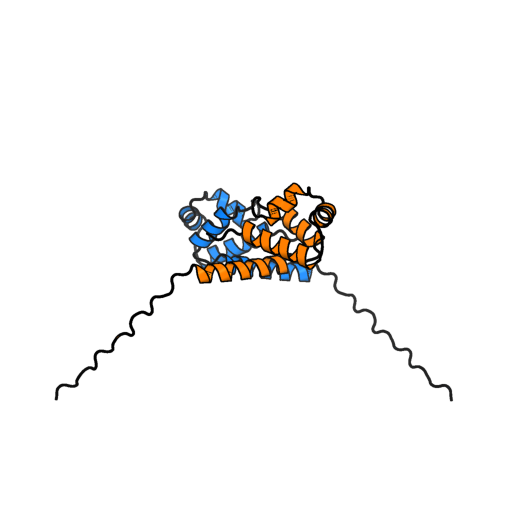ET B O 1
ATOM 1261 N N . THR B 1 66 ? 2.447 -9.008 2.387 1 98.88 66 THR B N 1
ATOM 1262 C CA . THR B 1 66 ? 3.283 -8.047 1.669 1 98.88 66 THR B CA 1
ATOM 1263 C C . THR B 1 66 ? 3.102 -6.645 2.232 1 98.88 66 THR B C 1
ATOM 1265 O O . THR B 1 66 ? 4.082 -5.953 2.523 1 98.88 66 THR B O 1
ATOM 1268 N N . LEU B 1 67 ? 1.884 -6.215 2.461 1 98.88 67 LEU B N 1
ATOM 1269 C CA . LEU B 1 67 ? 1.598 -4.883 2.982 1 98.88 67 LEU B CA 1
ATOM 1270 C C . LEU B 1 67 ? 2.121 -4.73 4.406 1 98.88 67 LEU B C 1
ATOM 1272 O O . LEU B 1 67 ? 2.559 -3.648 4.801 1 98.88 67 LEU B O 1
ATOM 1276 N N . SER B 1 68 ? 2.033 -5.809 5.156 1 98.94 68 SER B N 1
ATOM 1277 C CA . SER B 1 68 ? 2.562 -5.777 6.52 1 98.94 68 SER B CA 1
ATOM 1278 C C . SER B 1 68 ? 4.07 -5.543 6.52 1 98.94 68 SER B C 1
ATOM 1280 O O . SER B 1 68 ? 4.574 -4.742 7.305 1 98.94 68 SER B O 1
ATOM 1282 N N . LEU B 1 69 ? 4.742 -6.223 5.68 1 98.88 69 LEU B N 1
ATOM 1283 C CA . LEU B 1 69 ? 6.188 -6.062 5.574 1 98.88 69 LEU B CA 1
ATOM 1284 C C . LEU B 1 69 ? 6.551 -4.656 5.117 1 98.88 69 LEU B C 1
ATOM 1286 O O . LEU B 1 69 ? 7.5 -4.055 5.629 1 98.88 69 LEU B O 1
ATOM 1290 N N . VAL B 1 70 ? 5.805 -4.152 4.195 1 98.94 70 VAL B N 1
ATOM 1291 C CA . VAL B 1 70 ? 6.043 -2.789 3.727 1 98.94 70 VAL B CA 1
ATOM 1292 C C . VAL B 1 70 ? 5.812 -1.804 4.871 1 98.94 70 VAL B C 1
ATOM 1294 O O . VAL B 1 70 ? 6.609 -0.881 5.07 1 98.94 70 VAL B O 1
ATOM 1297 N N . SER B 1 71 ? 4.707 -2.01 5.574 1 98.88 71 SER B N 1
ATOM 1298 C CA . SER B 1 71 ? 4.398 -1.145 6.707 1 98.88 71 SER B CA 1
ATOM 1299 C C . SER B 1 71 ? 5.543 -1.129 7.715 1 98.88 71 SER B C 1
ATOM 1301 O O . SER B 1 71 ? 5.914 -0.07 8.227 1 98.88 71 SER B O 1
ATOM 1303 N N . GLU B 1 72 ? 6.082 -2.258 7.965 1 98.75 72 GLU B N 1
ATOM 1304 C CA . GLU B 1 72 ? 7.188 -2.367 8.914 1 98.75 72 GLU B CA 1
ATOM 1305 C C . GLU B 1 72 ? 8.414 -1.597 8.422 1 98.75 72 GLU B C 1
ATOM 1307 O O . GLU B 1 72 ? 9.086 -0.923 9.211 1 98.75 72 GLU B O 1
ATOM 1312 N N . ARG B 1 73 ? 8.727 -1.722 7.215 1 98.38 73 ARG B N 1
ATOM 1313 C CA . ARG B 1 73 ? 9.859 -1.004 6.637 1 98.38 73 ARG B CA 1
ATOM 1314 C C . ARG B 1 73 ? 9.641 0.504 6.703 1 98.38 73 ARG B C 1
ATOM 1316 O O . ARG B 1 73 ? 10.562 1.255 7.027 1 98.38 73 ARG B O 1
ATOM 1323 N N . VAL B 1 74 ? 8.438 0.9 6.398 1 98.56 74 VAL B N 1
ATOM 1324 C CA . VAL B 1 74 ? 8.109 2.32 6.43 1 98.56 74 VAL B CA 1
ATOM 1325 C C . VAL B 1 74 ? 8.203 2.842 7.859 1 98.56 74 VAL B C 1
ATOM 1327 O O . VAL B 1 74 ? 8.742 3.928 8.094 1 98.56 74 VAL B O 1
AT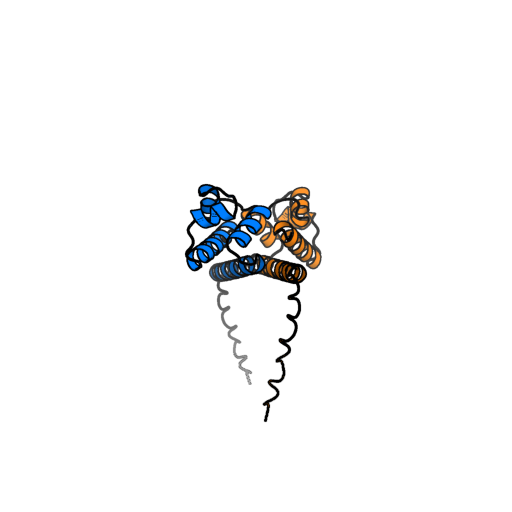OM 1330 N N . ALA B 1 75 ? 7.695 2.09 8.789 1 98.19 75 ALA B N 1
ATOM 1331 C CA . ALA B 1 75 ? 7.75 2.486 10.195 1 98.19 75 ALA B CA 1
ATOM 1332 C C . ALA B 1 75 ? 9.195 2.697 10.648 1 98.19 75 ALA B C 1
ATOM 1334 O O . ALA B 1 75 ? 9.492 3.658 11.359 1 98.19 75 ALA B O 1
ATOM 1335 N N . ALA B 1 76 ? 10.016 1.813 10.25 1 97.56 76 ALA B N 1
ATOM 1336 C CA . ALA B 1 76 ? 11.422 1.928 10.609 1 97.56 76 ALA B CA 1
ATOM 1337 C C . ALA B 1 76 ? 12.039 3.195 10.023 1 97.56 76 ALA B C 1
ATOM 1339 O O . ALA B 1 76 ? 12.797 3.896 10.695 1 97.56 76 ALA B O 1
ATOM 1340 N N . ALA B 1 77 ? 11.742 3.434 8.781 1 96.06 77 ALA B N 1
ATOM 1341 C CA . ALA B 1 77 ? 12.25 4.625 8.109 1 96.06 77 ALA B CA 1
ATOM 1342 C C . ALA B 1 77 ? 11.711 5.895 8.766 1 96.06 77 ALA B C 1
ATOM 1344 O O . ALA B 1 77 ? 12.43 6.891 8.883 1 96.06 77 ALA B O 1
ATOM 1345 N N . GLU B 1 78 ? 10.461 5.891 9.18 1 96.31 78 GLU B N 1
ATOM 1346 C CA . GLU B 1 78 ? 9.836 7.031 9.852 1 96.31 78 GLU B CA 1
ATOM 1347 C C . GLU B 1 78 ? 10.508 7.316 11.188 1 96.31 78 GLU B C 1
ATOM 1349 O O . GLU B 1 78 ? 10.648 8.477 11.586 1 96.31 78 GLU B O 1
ATOM 1354 N N . GLN B 1 79 ? 10.875 6.289 11.875 1 93.88 79 GLN B N 1
ATOM 1355 C CA . GLN B 1 79 ? 11.555 6.445 13.156 1 93.88 79 GLN B CA 1
ATOM 1356 C C . GLN B 1 79 ? 12.938 7.062 12.984 1 93.88 79 GLN B C 1
ATOM 1358 O O . GLN B 1 79 ? 13.383 7.844 13.82 1 93.88 79 GLN B O 1
ATOM 1363 N N . LEU B 1 80 ? 13.516 6.758 11.906 1 90.06 80 LEU B N 1
ATOM 1364 C CA . LEU B 1 80 ? 14.867 7.262 11.648 1 90.06 80 LEU B CA 1
ATOM 1365 C C . LEU B 1 80 ? 14.828 8.734 11.258 1 90.06 80 LEU B C 1
ATOM 1367 O O . LEU B 1 80 ? 15.812 9.453 11.445 1 90.06 80 LEU B O 1
ATOM 1371 N N . THR B 1 81 ? 13.727 9.117 10.688 1 84.69 81 THR B N 1
ATOM 1372 C CA . THR B 1 81 ? 13.633 10.492 10.195 1 84.69 81 THR B CA 1
ATOM 1373 C C . THR B 1 81 ? 12.953 11.391 11.219 1 84.69 81 THR B C 1
ATOM 1375 O O . THR B 1 81 ? 12.945 12.617 11.07 1 84.69 81 THR B O 1
ATOM 1378 N N . ALA B 1 82 ? 12.406 10.82 12.297 1 81.69 82 ALA B N 1
ATOM 1379 C CA . ALA B 1 82 ? 11.742 11.594 13.344 1 81.69 82 ALA B CA 1
ATOM 1380 C C . ALA B 1 82 ? 12.758 12.391 14.156 1 81.69 82 ALA B C 1
ATOM 1382 O O . ALA B 1 82 ? 13.867 11.922 14.422 1 81.69 82 ALA B O 1
ATOM 1383 N N . PRO B 1 83 ? 12.406 13.703 14.234 1 76.25 83 PRO B N 1
ATOM 1384 C CA . PRO B 1 83 ? 13.328 14.484 15.07 1 76.25 83 PRO B CA 1
ATOM 1385 C C . PRO B 1 83 ? 13.484 13.914 16.469 1 76.25 83 PRO B C 1
ATOM 1387 O O . PRO B 1 83 ? 12.516 13.391 17.047 1 76.25 83 PRO B O 1
ATOM 1390 N N . VAL B 1 84 ? 14.641 13.562 16.812 1 69.81 84 VAL B N 1
ATOM 1391 C CA . VAL B 1 84 ? 14.93 13.094 18.172 1 69.81 84 VAL B CA 1
ATOM 1392 C C . VAL B 1 84 ? 14.516 14.164 19.188 1 69.81 84 VAL B C 1
ATOM 1394 O O . VAL B 1 84 ? 14.844 15.344 19.031 1 69.81 84 VAL B O 1
ATOM 1397 N N . PRO B 1 85 ? 13.367 13.727 19.844 1 67.56 85 PRO B N 1
ATOM 1398 C CA . PRO B 1 85 ? 13.039 14.758 20.844 1 67.56 85 PRO B CA 1
ATOM 1399 C C . PRO B 1 85 ? 14.242 15.156 21.688 1 67.56 85 PRO B C 1
ATOM 1401 O O . PRO B 1 85 ? 15.008 14.289 22.125 1 67.56 85 PRO B O 1
ATOM 1404 N N . LEU B 1 86 ? 14.695 16.312 21.422 1 64.81 86 LEU B N 1
ATOM 1405 C CA . LEU B 1 86 ? 15.734 16.812 22.312 1 64.81 86 LEU B CA 1
ATOM 1406 C C . LEU B 1 86 ? 15.328 16.625 23.766 1 64.81 86 LEU B C 1
ATOM 1408 O O . LEU B 1 86 ? 14.156 16.781 24.125 1 64.81 86 LEU B O 1
ATOM 1412 N N . PRO B 1 87 ? 16.062 15.727 24.406 1 64.19 87 PRO B N 1
ATOM 1413 C CA . PRO B 1 87 ? 15.75 15.648 25.828 1 64.19 87 PRO B CA 1
ATOM 1414 C C . PRO B 1 87 ? 15.484 17.016 26.453 1 64.19 87 PRO B C 1
ATOM 1416 O O . PRO B 1 87 ? 16.234 17.969 26.219 1 64.19 87 PRO B O 1
ATOM 1419 N N . LEU B 1 88 ? 14.203 17.391 26.406 1 61.16 88 LEU B N 1
ATOM 1420 C CA . LEU B 1 88 ? 13.969 18.641 27.156 1 61.16 88 LEU B CA 1
ATOM 1421 C C . LEU B 1 88 ? 14.781 18.656 28.438 1 61.16 88 LEU B C 1
ATOM 1423 O O . LEU B 1 88 ? 14.953 17.625 29.094 1 61.16 88 LEU B O 1
ATOM 1427 N N . PRO B 1 89 ? 15.648 19.562 28.516 1 60.56 89 PRO B N 1
ATOM 1428 C CA . PRO B 1 89 ? 16.391 19.641 29.781 1 60.56 89 PRO B CA 1
ATOM 1429 C C . PRO B 1 89 ? 15.5 19.406 31 1 60.56 89 PRO B C 1
ATOM 1431 O O . PRO B 1 89 ? 14.297 19.688 30.969 1 60.56 89 PRO B O 1
ATOM 1434 N N . ALA B 1 90 ? 15.75 18.297 31.672 1 59.62 90 ALA B N 1
ATOM 1435 C CA . ALA B 1 90 ? 15.094 18.031 32.938 1 59.62 90 ALA B CA 1
ATOM 1436 C C . ALA B 1 90 ? 14.758 19.344 33.656 1 59.62 90 ALA B C 1
ATOM 1438 O O . ALA B 1 90 ? 15.555 20.281 33.656 1 59.62 90 ALA B O 1
ATOM 1439 N N . ASP B 1 91 ? 13.586 19.781 33.594 1 58.5 91 ASP B N 1
ATOM 1440 C CA . ASP B 1 91 ? 13.234 20.938 34.406 1 58.5 91 ASP B CA 1
ATOM 1441 C C . ASP B 1 91 ? 14.07 20.984 35.688 1 58.5 91 ASP B C 1
ATOM 1443 O O . ASP B 1 91 ? 14 20.078 36.5 1 58.5 91 ASP B O 1
ATOM 1447 N N . ARG B 1 92 ? 15.211 21.547 35.656 1 55.69 92 ARG B N 1
ATOM 1448 C CA . ARG B 1 92 ? 15.914 21.781 36.906 1 55.69 92 ARG B CA 1
ATOM 1449 C C . ARG B 1 92 ? 14.969 22.328 37.969 1 55.69 92 ARG B C 1
ATOM 1451 O O . ARG B 1 92 ? 14.484 23.453 37.875 1 55.69 92 ARG B O 1
ATOM 1458 N N . ARG B 1 93 ? 14.102 21.562 38.562 1 55.88 93 ARG B N 1
ATOM 1459 C CA . ARG B 1 93 ? 13.391 22 39.781 1 55.88 93 ARG B CA 1
ATOM 1460 C C . ARG B 1 93 ? 14.289 22.859 40.656 1 55.88 93 ARG B C 1
ATOM 1462 O O . ARG B 1 93 ? 15.359 22.422 41.062 1 55.88 93 ARG B O 1
ATOM 1469 N N . VAL B 1 94 ? 14.383 24.078 40.406 1 58.25 94 VAL B N 1
ATOM 1470 C CA . VAL B 1 94 ? 15.023 25.016 41.344 1 58.25 94 VAL B CA 1
ATOM 1471 C C . VAL B 1 94 ? 14.711 24.609 42.781 1 58.25 94 VAL B C 1
ATOM 1473 O O . VAL B 1 94 ? 13.539 24.422 43.125 1 58.25 94 VAL B O 1
ATOM 1476 N N . PRO B 1 95 ? 15.648 24.031 43.562 1 57.03 95 PRO B N 1
ATOM 1477 C CA . PRO B 1 95 ? 15.352 23.734 44.969 1 57.03 95 PRO B CA 1
ATOM 1478 C C . PRO B 1 95 ? 14.75 24.938 45.719 1 57.03 95 PRO B C 1
ATOM 1480 O O . PRO B 1 95 ? 15.289 26.031 45.625 1 57.03 95 PRO B O 1
ATOM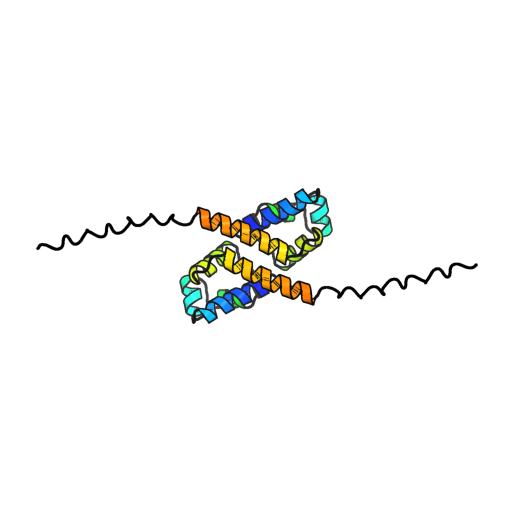 1483 N N . VAL B 1 96 ? 13.438 25.125 45.875 1 56.31 96 VAL B N 1
ATOM 1484 C CA . VAL B 1 96 ? 12.828 26.141 46.75 1 56.31 96 VAL B CA 1
ATOM 1485 C C . VAL B 1 96 ? 13.516 26.156 48.094 1 56.31 96 VAL B C 1
ATOM 1487 O O . VAL B 1 96 ? 13.461 25.188 48.844 1 56.31 96 VAL B O 1
ATOM 1490 N N . VAL B 1 97 ? 14.727 26.75 48.281 1 55.69 97 VAL B N 1
ATOM 1491 C CA . VAL B 1 97 ? 15.352 27 49.594 1 55.69 97 VAL B CA 1
ATOM 1492 C C . VAL B 1 97 ? 14.344 27.641 50.531 1 55.69 97 VAL B C 1
ATOM 1494 O O . VAL B 1 97 ? 13.617 28.562 50.156 1 55.69 97 VAL B O 1
ATOM 1497 N N . SER B 1 98 ? 13.547 26.938 51.312 1 57.44 98 SER B N 1
ATOM 1498 C CA . SER B 1 98 ? 12.758 27.422 52.438 1 57.44 98 SER B CA 1
ATOM 1499 C C . SER B 1 98 ? 13.523 28.484 53.219 1 57.44 98 SER B C 1
ATOM 1501 O O . SER B 1 98 ? 14.641 28.25 53.688 1 57.44 98 SER B O 1
ATOM 1503 N N . ALA B 1 99 ? 13.617 29.781 52.906 1 55.81 99 ALA B N 1
ATOM 1504 C CA . ALA B 1 99 ? 14.078 30.828 53.812 1 55.81 99 ALA B CA 1
ATOM 1505 C C . ALA B 1 99 ? 13.453 30.656 55.188 1 55.81 99 ALA B C 1
ATOM 1507 O O . ALA B 1 99 ? 12.227 30.625 55.344 1 55.81 99 ALA B O 1
ATOM 1508 N N . ALA B 1 100 ? 14.156 30.125 56.188 1 44.03 100 ALA B N 1
ATOM 1509 C CA . ALA B 1 100 ? 13.859 30.516 57.594 1 44.03 100 ALA B CA 1
ATOM 1510 C C . ALA B 1 100 ? 14.195 31.984 57.812 1 44.03 100 ALA B C 1
ATOM 1512 O O . ALA B 1 100 ? 15.078 32.531 57.188 1 44.03 100 ALA B O 1
#

Organism: NCBI:txid1656884

InterPro domains:
  IPR001387 Cro/C1-type, helix-turn-helix domain [PF01381] (12-64)
  IPR001387 Cro/C1-type, helix-turn-helix domain [PS50943] (12-68)
  IPR001387 Cro/C1-type, helix-turn-helix domain [SM00530] (11-66)
  IPR001387 Cro/C1-type, helix-turn-helix domain [cd00093] (9-64)
  IPR010982 Lambda repressor-like, DNA-binding domain superfamily [G3DSA:1.10.260.40] (2-78)
  IPR010982 Lambda repressor-like, DNA-binding domain superfamily [SSF47413] (2-69)

Sequence (200 aa):
MILFRQELGDVLRAERVQQGRTLREVAAEAKLSLGYLSEIERGEKEASSELLSAVCRALDVPLSMTLSLVSERVAAAEQLTAPVPLPLPADRRVPVVSAAMILFRQELGDVLRAERVQQGRTLREVAAEAKLSLGYLSEIERGEKEASSELLSAVCRALDVPLSMTLSLVSERVAAAEQLTAPVPLPLPADRRVPVVSAA

Foldseek 3Di:
DDDLQQLLLCLLVVLCVVVVHDLVQLCVQLVHDSVVNVCSNRSNDDDDPSSLVSSCVSSVHDPVVSVVSSVVVVVVVCVVVDPDPDPPPPPPPPPPPPDD/DDDLQQLLLCLLVVLCVVVVHDLVQLCVQLVHDSVVNVCSNRSNDDDDPSSLVSSCVSSVHDPVVSVVSSVVVVVVVCVVPDPDPDPPPPPPPPPPPPDD